Protein 7DNG (pdb70)

Nearest PDB structures (foldseek):
  7dnf-assembly1_A  TM=9.811E-01  e=4.803E-23  synthetic construct
  7dnf-assembly2_F  TM=9.762E-01  e=7.526E-22  synthetic construct
  5ma8-assembly1_A  TM=9.934E-01  e=9.754E-20  synthetic construct
  6d65-assembly1_B  TM=9.845E-01  e=3.172E-19  synthetic construct
  8qzn-assembly1_A  TM=9.685E-01  e=2.066E-17  synthetic construct

Sequence (175 aa):
HHGSDLGKKLLEAARRAGQDDEVRIILMANGADVNANNDVYGITPLHLAAYMMGHLEIVEVLLKYGVDVNASSDQFGNTPLHLAADDGHLEIVEVVLLKHGTTDVNATDTWGSTPLHLAAHRGHLLEIVEEVVLLKYGADVNAQDKFGKTAFDISSIDNNGNEDDLAEILQKLNKRIHIGPGRAFYTT

Structure (mmCIF, N/CA/C/O backbone):
data_7DNG
#
_entry.id   7DNG
#
_cell.length_a   94.530
_cell.length_b   94.530
_cell.length_c   39.370
_cell.angle_alpha   90.00
_cell.angle_beta   90.00
_cell.angle_gamma   120.00
#
_symmetry.space_group_name_H-M   'P 64'
#
loop_
_entity.id
_entity.type
_entity.pdbx_description
1 polymer 'DARPin 63_B7'
2 polymer 'linear V3-crown (MN) peptide'
3 water water
#
loop_
_atom_site.group_PDB
_atom_site.id
_atom_site.type_symbol
_atom_site.label_atom_id
_atom_site.label_alt_id
_atom_site.label_comp_id
_atom_site.label_asym_id
_atom_site.label_entity_id
_atom_site.label_seq_id
_atom_site.pdbx_PDB_ins_code
_atom_site.Cartn_x
_atom_site.Cartn_y
_atom_site.Cartn_z
_atom_site.occupancy
_atom_site.B_iso_or_equiv
_atom_site.auth_seq_id
_atom_site.auth_comp_id
_atom_site.auth_asym_id
_atom_site.auth_atom_id
_atom_site.pdbx_PDB_model_num
ATOM 1 N N . HIS A 1 9 ? 45.893 -8.307 -13.133 1.00 83.69 9 HIS A N 1
ATOM 2 C CA . HIS A 1 9 ? 45.578 -9.079 -11.935 1.00 74.47 9 HIS A CA 1
ATOM 3 C C . HIS A 1 9 ? 46.674 -10.081 -11.598 1.00 65.49 9 HIS A C 1
ATOM 4 O O . HIS A 1 9 ? 46.506 -10.933 -10.722 1.00 55.12 9 HIS A O 1
ATOM 17 N N . HIS A 1 10 ? 47.794 -9.977 -12.305 1.00 69.54 10 HIS A N 1
ATOM 18 C CA . HIS A 1 10 ? 48.980 -10.768 -12.029 1.00 68.94 10 HIS A CA 1
ATOM 19 C C . HIS A 1 10 ? 50.172 -9.824 -11.944 1.00 73.35 10 HIS A C 1
ATOM 20 O O . HIS A 1 10 ? 50.037 -8.603 -12.072 1.00 74.42 10 HIS A O 1
ATOM 34 N N . GLY A 1 11 ? 51.354 -10.397 -11.729 1.00 76.78 11 GLY A N 1
ATOM 35 C CA . GLY A 1 11 ? 52.557 -9.613 -11.572 1.00 83.15 11 GLY A CA 1
ATOM 36 C C . GLY A 1 11 ? 52.706 -8.940 -10.227 1.00 84.76 11 GLY A C 1
ATOM 37 O O . GLY A 1 11 ? 53.794 -8.433 -9.925 1.00 90.25 11 GLY A O 1
ATOM 41 N N . SER A 1 12 ? 51.655 -8.912 -9.411 1.00 79.47 12 SER A N 1
ATOM 42 C CA . SER A 1 12 ? 51.738 -8.376 -8.061 1.00 73.83 12 SER A CA 1
ATOM 43 C C . SER A 1 12 ? 52.191 -9.480 -7.118 1.00 65.77 12 SER A C 1
ATOM 44 O O . SER A 1 12 ? 51.633 -10.583 -7.127 1.00 59.58 12 SER A O 1
ATOM 52 N N . ASP A 1 13 ? 53.212 -9.184 -6.311 1.00 65.43 13 ASP A N 1
ATOM 53 C CA . ASP A 1 13 ? 53.683 -10.160 -5.335 1.00 63.96 13 ASP A CA 1
ATOM 54 C C . ASP A 1 13 ? 52.601 -10.478 -4.309 1.00 50.95 13 ASP A C 1
ATOM 55 O O . ASP A 1 13 ? 52.456 -11.632 -3.888 1.00 45.73 13 ASP A O 1
ATOM 64 N N . LEU A 1 14 ? 51.821 -9.470 -3.901 1.00 43.03 14 LEU A N 1
ATOM 65 C CA . LEU A 1 14 ? 50.771 -9.710 -2.915 1.00 35.08 14 LEU A CA 1
ATOM 66 C C . LEU A 1 14 ? 49.644 -10.557 -3.491 1.00 33.30 14 LEU A C 1
ATOM 67 O O . LEU A 1 14 ? 49.014 -11.327 -2.757 1.00 30.81 14 LEU A O 1
ATOM 83 N N . GLY A 1 15 ? 49.369 -10.422 -4.789 1.00 35.24 15 GLY A N 1
ATOM 84 C CA . GLY A 1 15 ? 48.307 -11.209 -5.395 1.00 34.39 15 GLY A CA 1
ATOM 85 C C . GLY A 1 15 ? 48.625 -12.691 -5.410 1.00 34.41 15 GLY A C 1
ATOM 86 O O . GLY A 1 15 ? 47.759 -13.524 -5.120 1.00 32.22 15 GLY A O 1
ATOM 90 N N . LYS A 1 16 ? 49.869 -13.044 -5.742 1.00 37.22 16 LYS A N 1
ATOM 91 C CA . LYS A 1 16 ? 50.273 -14.443 -5.663 1.00 37.68 16 LYS A CA 1
ATOM 92 C C . LYS A 1 16 ? 50.187 -14.956 -4.233 1.00 34.78 16 LYS A C 1
ATOM 93 O O . LYS A 1 16 ? 49.754 -16.090 -3.999 1.00 33.55 16 LYS A O 1
ATOM 112 N N . LYS A 1 17 ? 50.605 -14.141 -3.260 1.00 33.99 17 LYS A N 1
ATOM 113 C CA . LYS A 1 17 ? 50.507 -14.557 -1.864 1.00 31.80 17 LYS A CA 1
ATOM 114 C C . LYS A 1 17 ? 49.055 -14.726 -1.445 1.00 28.43 17 LYS A C 1
ATOM 115 O O . LYS A 1 17 ? 48.730 -15.618 -0.654 1.00 26.93 17 LYS A O 1
ATOM 134 N N . LEU A 1 18 ? 48.168 -13.869 -1.953 1.00 27.67 18 LEU A N 1
ATOM 135 C CA . LEU A 1 18 ? 46.756 -13.971 -1.602 1.00 26.39 18 LEU A CA 1
ATOM 136 C C . LEU A 1 18 ? 46.154 -15.257 -2.153 1.00 28.05 18 LEU A C 1
ATOM 137 O O . LEU A 1 18 ? 45.410 -15.951 -1.454 1.00 24.63 18 LEU A O 1
ATOM 153 N N . LEU A 1 19 ? 46.476 -15.592 -3.403 1.00 26.94 19 LEU A N 1
ATOM 154 C CA . LEU A 1 19 ? 46.033 -16.862 -3.968 1.00 27.07 19 LEU A CA 1
ATOM 155 C C . LEU A 1 19 ? 46.511 -18.029 -3.118 1.00 26.85 19 LEU A C 1
ATOM 156 O O . LEU A 1 19 ? 45.740 -18.950 -2.826 1.00 27.93 19 LEU A O 1
ATOM 172 N N . GLU A 1 20 ? 47.779 -18.004 -2.703 1.00 28.36 20 GLU A N 1
ATOM 173 C CA . GLU A 1 20 ? 48.317 -19.102 -1.911 1.00 30.56 20 GLU A CA 1
ATOM 174 C C . GLU A 1 20 ? 47.649 -19.173 -0.544 1.00 28.54 20 GLU A C 1
ATOM 175 O O . GLU A 1 20 ? 47.346 -20.268 -0.056 1.00 30.54 20 GLU A O 1
ATOM 187 N N . ALA A 1 21 ? 47.401 -18.016 0.080 1.00 28.69 21 ALA A N 1
ATOM 188 C CA . ALA A 1 21 ? 46.764 -17.999 1.395 1.00 28.04 21 ALA A CA 1
ATOM 189 C C . ALA A 1 21 ? 45.327 -18.503 1.318 1.00 28.79 21 ALA A C 1
ATOM 190 O O . ALA A 1 21 ? 44.870 -19.236 2.202 1.00 30.73 21 ALA A O 1
ATOM 197 N N . ALA A 1 22 ? 44.602 -18.140 0.260 1.00 26.81 22 ALA A N 1
ATOM 198 C CA . ALA A 1 22 ? 43.256 -18.672 0.079 1.00 25.35 22 ALA A CA 1
ATOM 199 C C . ALA A 1 22 ? 43.295 -20.178 -0.137 1.00 27.74 22 ALA A C 1
ATOM 200 O O . ALA A 1 22 ? 42.516 -20.923 0.466 1.00 31.06 22 ALA A O 1
ATOM 207 N N . ARG A 1 23 ? 44.207 -20.644 -0.997 1.00 26.54 23 ARG A N 1
ATOM 208 C CA A ARG A 1 23 ? 44.313 -22.072 -1.275 0.49 28.61 23 ARG A CA 1
ATOM 209 C CA B ARG A 1 23 ? 44.314 -22.074 -1.272 0.51 28.59 23 ARG A CA 1
ATOM 210 C C . ARG A 1 23 ? 44.627 -22.859 -0.006 1.00 30.27 23 ARG A C 1
ATOM 211 O O . ARG A 1 23 ? 44.176 -23.999 0.154 1.00 35.27 23 ARG A O 1
ATOM 251 N N . ALA A 1 24 ? 45.409 -22.275 0.899 1.00 24.98 24 ALA A N 1
ATOM 252 C CA . ALA A 1 24 ? 45.815 -22.933 2.133 1.00 27.17 24 ALA A CA 1
ATOM 253 C C . ALA A 1 24 ? 44.879 -22.650 3.301 1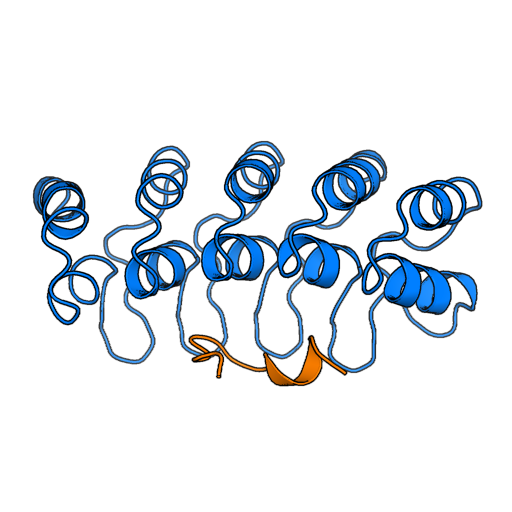.00 26.16 24 ALA A C 1
ATOM 254 O O . ALA A 1 24 ? 45.145 -23.115 4.411 1.00 28.41 24 ALA A O 1
ATOM 261 N N . GLY A 1 25 ? 43.802 -21.894 3.087 1.00 28.02 25 GLY A N 1
ATOM 262 C CA . GLY A 1 25 ? 42.874 -21.599 4.169 1.00 25.76 25 GLY A CA 1
ATOM 263 C C . GLY A 1 25 ? 43.478 -20.822 5.322 1.00 26.06 25 GLY A C 1
ATOM 264 O O . GLY A 1 25 ? 43.090 -21.031 6.476 1.00 29.65 25 GLY A O 1
ATOM 268 N N . GLN A 1 26 ? 44.414 -19.918 5.040 1.00 25.63 26 GLN A N 1
ATOM 269 C CA . GLN A 1 26 ? 45.077 -19.137 6.083 1.00 26.22 26 GLN A CA 1
ATOM 270 C C . GLN A 1 26 ? 44.328 -17.821 6.263 1.00 27.28 26 GLN A C 1
ATOM 271 O O . GLN A 1 26 ? 44.615 -16.819 5.606 1.00 27.34 26 GLN A O 1
ATOM 285 N N . ASP A 1 27 ? 43.375 -17.828 7.202 1.00 28.30 27 ASP A N 1
ATOM 286 C CA . ASP A 1 27 ? 42.463 -16.700 7.385 1.00 29.87 27 ASP A CA 1
ATOM 287 C C . ASP A 1 27 ? 43.214 -15.414 7.708 1.00 27.33 27 ASP A C 1
ATOM 288 O O . ASP A 1 27 ? 42.965 -14.369 7.096 1.00 29.29 27 ASP A O 1
ATOM 297 N N . ASP A 1 28 ? 44.098 -15.454 8.706 1.00 26.10 28 ASP A N 1
ATOM 298 C CA . ASP A 1 28 ? 44.774 -14.235 9.143 1.00 27.12 28 ASP A CA 1
ATOM 299 C C . ASP A 1 28 ? 45.589 -13.634 8.011 1.00 26.91 28 ASP A C 1
ATOM 300 O O . ASP A 1 28 ? 45.644 -12.406 7.855 1.00 28.42 28 ASP A O 1
ATOM 309 N N . GLU A 1 29 ? 46.246 -14.484 7.223 1.00 25.86 29 GLU A N 1
ATOM 310 C CA . GLU A 1 29 ? 47.089 -13.990 6.140 1.00 26.67 29 GLU A CA 1
ATOM 311 C C . GLU A 1 29 ? 46.251 -13.316 5.063 1.00 24.59 29 GLU A C 1
ATOM 312 O O . GLU A 1 29 ? 46.629 -12.259 4.545 1.00 26.75 29 GLU A O 1
ATOM 324 N N . VAL A 1 30 ? 45.111 -13.910 4.705 1.00 25.14 30 VAL A N 1
ATOM 325 C CA . VAL A 1 30 ? 44.209 -13.250 3.766 1.00 24.41 30 VAL A CA 1
ATOM 326 C C . VAL A 1 30 ? 43.826 -11.874 4.293 1.00 24.27 30 VAL A C 1
ATOM 327 O O . VAL A 1 30 ? 43.897 -10.871 3.573 1.00 24.99 30 VAL A O 1
ATOM 340 N N . ARG A 1 31 ? 43.420 -11.807 5.561 1.00 27.26 31 ARG A N 1
ATOM 341 C CA . ARG A 1 31 ? 42.996 -10.540 6.145 1.00 28.97 31 ARG A CA 1
ATOM 342 C C . ARG A 1 31 ? 44.095 -9.492 6.048 1.00 27.85 31 ARG A C 1
ATOM 343 O O . ARG A 1 31 ? 43.845 -8.344 5.665 1.00 28.94 31 ARG A O 1
ATOM 364 N N . ILE A 1 32 ? 45.319 -9.858 6.420 1.00 25.77 32 ILE A N 1
ATOM 365 C CA A ILE A 1 32 ? 46.399 -8.876 6.464 0.51 27.74 32 ILE A CA 1
ATOM 366 C CA B ILE A 1 32 ? 46.393 -8.873 6.463 0.49 27.75 32 ILE A CA 1
ATOM 367 C C . ILE A 1 32 ? 46.808 -8.468 5.055 1.00 27.05 32 ILE A C 1
ATOM 368 O O . ILE A 1 32 ? 47.123 -7.298 4.800 1.00 27.76 32 ILE A O 1
ATOM 398 N N . LEU A 1 33 ? 46.799 -9.416 4.117 1.00 24.90 33 LEU A N 1
ATOM 399 C CA . LEU A 1 33 ? 47.104 -9.079 2.730 1.00 24.39 33 LEU A CA 1
ATOM 400 C C . LEU A 1 33 ? 46.103 -8.067 2.187 1.00 25.62 33 LEU A C 1
ATOM 401 O O . LEU A 1 33 ? 46.485 -7.081 1.545 1.00 28.14 33 LEU A O 1
ATOM 417 N N . MET A 1 34 ? 44.811 -8.282 2.453 1.00 26.31 34 MET A N 1
ATOM 418 C CA . MET A 1 34 ? 43.792 -7.350 1.980 1.00 26.10 34 MET A CA 1
ATOM 419 C C . MET A 1 34 ? 43.900 -6.009 2.693 1.00 29.47 34 MET A C 1
ATOM 420 O O . MET A 1 34 ? 43.704 -4.953 2.076 1.00 30.15 34 MET A O 1
ATOM 434 N N . ALA A 1 35 ? 44.213 -6.027 3.990 1.00 26.91 35 ALA A N 1
ATOM 435 C CA . ALA A 1 35 ? 44.367 -4.780 4.725 1.00 29.56 35 ALA A CA 1
ATOM 436 C C . ALA A 1 35 ? 45.528 -3.952 4.200 1.00 29.48 35 ALA A C 1
ATOM 437 O O . ALA A 1 35 ? 45.560 -2.736 4.427 1.00 33.56 35 ALA A O 1
ATOM 444 N N . ASN A 1 36 ? 46.473 -4.579 3.495 1.00 29.28 36 ASN A N 1
ATOM 445 C CA . ASN A 1 36 ? 47.658 -3.902 2.988 1.00 32.06 36 ASN A CA 1
ATOM 446 C C . ASN A 1 36 ? 47.662 -3.767 1.469 1.00 33.27 36 ASN A C 1
ATOM 447 O O . ASN A 1 36 ? 48.730 -3.614 0.869 1.00 37.23 36 ASN A O 1
ATOM 458 N N . GLY A 1 37 ? 46.494 -3.824 0.838 1.00 31.07 37 GLY A N 1
ATOM 459 C CA . GLY A 1 37 ? 46.348 -3.417 -0.544 1.00 30.46 37 GLY A CA 1
ATOM 460 C C . GLY A 1 37 ? 46.405 -4.515 -1.583 1.00 29.92 37 GLY A C 1
ATOM 461 O O . GLY A 1 37 ? 46.472 -4.204 -2.777 1.00 31.15 37 GLY A O 1
ATOM 465 N N . ALA A 1 38 ? 46.377 -5.780 -1.183 1.00 29.14 38 ALA A N 1
ATOM 466 C CA . ALA A 1 38 ? 46.388 -6.851 -2.170 1.00 27.40 38 ALA A CA 1
ATOM 467 C C . ALA A 1 38 ? 45.157 -6.753 -3.065 1.00 27.76 38 ALA A C 1
ATOM 468 O O . ALA A 1 38 ? 44.094 -6.285 -2.649 1.00 30.14 38 ALA A O 1
ATOM 475 N N . ASP A 1 39 ? 45.311 -7.200 -4.312 1.00 27.94 39 ASP A N 1
ATOM 476 C CA . ASP A 1 39 ? 44.247 -7.121 -5.311 1.00 30.25 39 ASP A CA 1
ATOM 477 C C . ASP A 1 39 ? 43.220 -8.213 -5.033 1.00 27.90 39 ASP A C 1
ATOM 478 O O . ASP A 1 39 ? 43.516 -9.401 -5.181 1.00 27.04 39 ASP A O 1
ATOM 487 N N . VAL A 1 40 ? 41.999 -7.812 -4.665 1.00 29.88 40 VAL A N 1
ATOM 488 C CA . VAL A 1 40 ? 40.967 -8.780 -4.296 1.00 28.70 40 VAL A CA 1
ATOM 489 C C . VAL A 1 40 ? 40.609 -9.696 -5.457 1.00 27.10 40 VAL A C 1
ATOM 490 O O . VAL A 1 40 ? 40.114 -10.807 -5.236 1.00 27.73 40 VAL A O 1
ATOM 503 N N . ASN A 1 41 ? 40.843 -9.250 -6.693 1.00 25.97 41 ASN A N 1
ATOM 504 C CA . ASN A 1 41 ? 40.540 -10.022 -7.893 1.00 27.13 41 ASN A CA 1
ATOM 505 C C . ASN A 1 41 ? 41.795 -10.598 -8.545 1.00 27.27 41 ASN A C 1
ATOM 506 O O . ASN A 1 41 ? 41.787 -10.901 -9.742 1.00 30.54 41 ASN A O 1
ATOM 517 N N . ALA A 1 42 ? 42.880 -10.743 -7.787 1.00 25.96 42 ALA A N 1
ATOM 518 C CA . ALA A 1 42 ? 44.063 -11.426 -8.294 1.00 23.53 42 ALA A CA 1
ATOM 519 C C . ALA A 1 42 ? 43.669 -12.769 -8.898 1.00 24.21 42 ALA A C 1
ATOM 520 O O . ALA A 1 42 ? 42.740 -13.428 -8.429 1.00 24.49 42 ALA A O 1
ATOM 527 N N . ASN A 1 43 ? 44.373 -13.185 -9.951 1.00 25.86 43 ASN A N 1
ATOM 528 C CA A ASN A 1 43 ? 44.132 -14.501 -10.527 0.44 24.93 43 ASN A CA 1
ATOM 529 C CA B ASN A 1 43 ? 44.128 -14.491 -10.549 0.56 24.93 43 ASN A CA 1
ATOM 530 C C . ASN A 1 43 ? 45.435 -15.088 -11.051 1.00 25.05 43 ASN A C 1
ATOM 531 O O . ASN A 1 43 ? 46.417 -14.378 -11.289 1.00 27.60 43 ASN A O 1
ATOM 552 N N . ASP A 1 44 ? 45.433 -16.416 -11.197 1.00 23.12 44 ASP A N 1
ATOM 553 C CA . ASP A 1 44 ? 46.560 -17.143 -11.757 1.00 24.89 44 ASP A CA 1
ATOM 554 C C . ASP A 1 44 ? 46.354 -17.293 -13.261 1.00 22.62 44 ASP A C 1
ATOM 555 O O . ASP A 1 44 ? 45.406 -16.756 -13.834 1.00 24.20 44 ASP A O 1
ATOM 564 N N . VAL A 1 45 ? 47.257 -18.027 -13.920 1.00 23.11 45 VAL A N 1
ATOM 565 C CA . VAL A 1 45 ? 47.226 -18.086 -15.375 1.00 23.74 45 VAL A CA 1
ATOM 566 C C . VAL A 1 45 ? 45.978 -18.788 -15.898 1.00 21.31 45 VAL A C 1
ATOM 567 O O . VAL A 1 45 ? 45.650 -18.646 -17.084 1.00 24.11 45 VAL A O 1
ATOM 580 N N . TYR A 1 46 ? 45.278 -19.546 -15.051 1.00 21.25 46 TYR A N 1
ATOM 581 C CA . TYR A 1 46 ? 44.025 -20.194 -15.416 1.00 21.90 46 TYR A CA 1
ATOM 582 C C . TYR A 1 46 ? 42.810 -19.309 -15.168 1.00 20.72 46 TYR A C 1
ATOM 583 O O . TYR A 1 46 ? 41.687 -19.734 -15.455 1.00 22.76 46 TYR A O 1
ATOM 601 N N . GLY A 1 47 ? 42.997 -18.107 -14.632 1.00 21.27 47 GLY A N 1
ATOM 602 C CA . GLY A 1 47 ? 41.869 -17.275 -14.267 1.00 20.95 47 GLY A CA 1
ATOM 603 C C . GLY A 1 47 ? 41.278 -17.580 -12.915 1.00 20.84 47 GLY A C 1
ATOM 604 O O . GLY A 1 47 ? 40.218 -17.039 -12.582 1.00 23.26 47 GLY A O 1
ATOM 608 N N . ILE A 1 48 ? 41.925 -18.431 -12.130 1.00 19.91 48 ILE A N 1
ATOM 609 C CA . ILE A 1 48 ? 41.413 -18.829 -10.825 1.00 19.00 48 ILE A CA 1
ATOM 610 C C . ILE A 1 48 ? 41.773 -17.740 -9.827 1.00 18.86 48 ILE A C 1
ATOM 611 O O . ILE A 1 48 ? 42.917 -17.273 -9.790 1.00 23.43 48 ILE A O 1
ATOM 627 N N . THR A 1 49 ? 40.798 -17.312 -9.041 1.00 20.63 49 THR A N 1
ATOM 628 C CA . THR A 1 49 ? 40.973 -16.241 -8.073 1.00 21.01 49 THR A CA 1
ATOM 629 C C . THR A 1 49 ? 40.943 -16.787 -6.650 1.00 18.97 49 THR A C 1
ATOM 630 O O . THR A 1 49 ? 40.537 -17.927 -6.409 1.00 20.95 49 THR A O 1
ATOM 641 N N . PRO A 1 50 ? 41.346 -15.980 -5.672 1.00 21.03 50 PRO A N 1
ATOM 642 C CA . PRO A 1 50 ? 41.197 -16.402 -4.268 1.00 21.72 50 PRO A CA 1
ATOM 643 C C . PRO A 1 50 ? 39.775 -16.800 -3.900 1.00 20.20 50 PRO A C 1
ATOM 644 O O . PRO A 1 50 ? 39.581 -17.748 -3.126 1.00 20.88 50 PRO A O 1
ATOM 655 N N . LEU A 1 51 ? 38.773 -16.088 -4.422 1.00 22.45 51 LEU A N 1
ATOM 656 C CA . LEU A 1 51 ? 37.385 -16.436 -4.130 1.00 20.65 51 LEU A CA 1
ATOM 657 C C . LEU A 1 51 ? 37.017 -17.803 -4.698 1.00 20.66 51 LEU A C 1
ATOM 658 O O . LEU A 1 51 ? 36.327 -18.587 -4.034 1.00 21.90 51 LEU A O 1
ATOM 674 N N . HIS A 1 52 ? 37.456 -18.106 -5.925 1.00 20.04 52 HIS A N 1
ATOM 675 C CA . HIS A 1 52 ? 37.239 -19.442 -6.486 1.00 19.28 52 HIS A CA 1
ATOM 676 C C . HIS A 1 52 ? 37.785 -20.514 -5.556 1.00 19.75 52 HIS A C 1
ATOM 677 O O . HIS A 1 52 ? 37.107 -21.499 -5.248 1.00 22.26 52 HIS A O 1
ATOM 691 N N . LEU A 1 53 ? 39.043 -20.355 -5.133 1.00 19.39 53 LEU A N 1
ATOM 692 C CA . LEU A 1 53 ? 39.682 -21.350 -4.285 1.00 19.88 53 LEU A CA 1
ATOM 693 C C . LEU A 1 53 ? 38.959 -21.478 -2.953 1.00 20.33 53 LEU A C 1
ATOM 694 O O . LEU A 1 53 ? 38.673 -22.590 -2.496 1.00 24.79 53 LEU A O 1
ATOM 710 N N . ALA A 1 54 ? 38.679 -20.348 -2.299 1.00 20.91 54 ALA A N 1
ATOM 711 C CA . ALA A 1 54 ? 38.016 -20.393 -1.001 1.00 21.06 54 ALA A CA 1
ATOM 712 C C .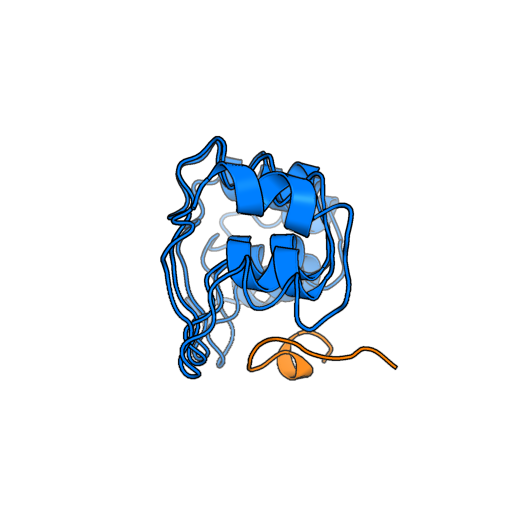 ALA A 1 54 ? 36.627 -21.003 -1.116 1.00 21.15 54 ALA A C 1
ATOM 713 O O . ALA A 1 54 ? 36.184 -21.731 -0.221 1.00 24.24 54 ALA A O 1
ATOM 720 N N . ALA A 1 55 ? 35.926 -20.722 -2.216 1.00 21.77 55 ALA A N 1
ATOM 721 C CA . ALA A 1 55 ? 34.583 -21.263 -2.404 1.00 23.76 55 ALA A CA 1
ATOM 722 C C . ALA A 1 55 ? 34.613 -22.768 -2.639 1.00 22.52 55 ALA A C 1
ATOM 723 O O . ALA A 1 55 ? 33.778 -23.505 -2.098 1.00 23.83 55 ALA A O 1
ATOM 730 N N . TYR A 1 56 ? 35.560 -23.248 -3.449 1.00 23.11 56 TYR A N 1
ATOM 731 C CA . TYR A 1 56 ? 35.678 -24.685 -3.684 1.00 22.53 56 TYR A CA 1
ATOM 732 C C . TYR A 1 56 ? 36.088 -25.424 -2.418 1.00 24.04 56 TYR A C 1
ATOM 733 O O . TYR A 1 56 ? 35.562 -26.503 -2.119 1.00 23.97 56 TYR A O 1
ATOM 751 N N . MET A 1 57 ? 37.034 -24.866 -1.668 1.00 22.45 57 MET A N 1
ATOM 752 C CA A MET A 1 57 ? 37.593 -25.559 -0.515 0.76 23.53 57 MET A CA 1
ATOM 753 C CA B MET A 1 57 ? 37.602 -25.546 -0.511 0.24 23.74 57 MET A CA 1
ATOM 754 C C . MET A 1 57 ? 36.769 -25.380 0.752 1.00 24.44 57 MET A C 1
ATOM 755 O O . MET A 1 57 ? 37.000 -26.108 1.722 1.00 27.23 57 MET A O 1
ATOM 781 N N . GLY A 1 58 ? 35.818 -24.455 0.766 1.00 22.78 58 GLY A N 1
ATOM 782 C CA . GLY A 1 58 ? 34.956 -24.290 1.917 1.00 24.38 58 GLY A CA 1
ATOM 783 C C . GLY A 1 58 ? 35.467 -23.350 2.981 1.00 25.14 58 GLY A C 1
ATOM 784 O O . GLY A 1 58 ? 35.105 -23.507 4.152 1.00 27.06 58 GLY A O 1
ATOM 788 N N . HIS A 1 59 ? 36.284 -22.362 2.612 1.00 24.81 59 HIS A N 1
ATOM 789 C CA . HIS A 1 59 ? 36.844 -21.411 3.571 1.00 26.69 59 HIS A CA 1
ATOM 790 C C . HIS A 1 59 ? 35.886 -20.232 3.690 1.00 25.11 59 HIS A C 1
ATOM 791 O O . HIS A 1 59 ? 36.044 -19.201 3.034 1.00 27.40 59 HIS A O 1
ATOM 805 N N . LEU A 1 60 ? 34.887 -20.388 4.561 1.00 28.22 60 LEU A N 1
ATOM 806 C CA . LEU A 1 60 ? 33.806 -19.411 4.659 1.00 27.14 60 LEU A CA 1
ATOM 807 C C . LEU A 1 60 ? 34.323 -18.051 5.116 1.00 29.29 60 LEU A C 1
ATOM 808 O O . LEU A 1 60 ? 33.973 -17.013 4.542 1.00 29.11 60 LEU A O 1
ATOM 824 N N . GLU A 1 61 ? 35.142 -18.032 6.168 1.00 29.82 61 GLU A N 1
ATOM 825 C CA . GLU A 1 61 ? 35.644 -16.759 6.675 1.00 30.54 61 GLU A CA 1
ATOM 826 C C . GLU A 1 61 ? 36.424 -16.014 5.599 1.00 27.33 61 GLU A C 1
ATOM 827 O O . GLU A 1 61 ? 36.315 -14.789 5.474 1.00 29.24 61 GLU A O 1
ATOM 839 N N . ILE A 1 62 ? 37.212 -16.737 4.802 1.00 26.15 62 ILE A N 1
ATOM 840 C CA . ILE A 1 62 ? 37.954 -16.095 3.723 1.00 23.64 62 ILE A CA 1
ATOM 841 C C . ILE A 1 62 ? 37.001 -15.536 2.674 1.00 24.78 62 ILE A C 1
ATOM 842 O O . ILE A 1 62 ? 37.185 -14.415 2.184 1.00 26.44 62 ILE A O 1
ATOM 858 N N . VAL A 1 63 ? 35.969 -16.304 2.310 1.00 25.72 63 VAL A N 1
ATOM 859 C CA . VAL A 1 63 ? 34.943 -15.793 1.401 1.00 23.49 63 VAL A CA 1
ATOM 860 C C . VAL A 1 63 ? 34.390 -14.473 1.925 1.00 25.69 63 VAL A C 1
ATOM 861 O O . VAL A 1 63 ? 34.264 -13.489 1.185 1.00 26.29 63 VAL A O 1
ATOM 874 N N . GLU A 1 64 ? 34.042 -14.435 3.213 1.00 25.29 64 GLU A N 1
ATOM 875 C CA . GLU A 1 64 ? 33.436 -13.235 3.778 1.00 28.57 64 GLU A CA 1
ATOM 876 C C . GLU A 1 64 ? 34.401 -12.057 3.732 1.00 29.36 64 GLU A C 1
ATOM 877 O O . GLU A 1 64 ? 33.988 -10.919 3.483 1.00 31.32 64 GLU A O 1
ATOM 889 N N . VAL A 1 65 ? 35.690 -12.307 3.967 1.00 28.81 65 VAL A N 1
ATOM 890 C CA . VAL A 1 65 ? 36.678 -11.232 3.891 1.00 29.73 65 VAL A CA 1
ATOM 891 C C . VAL A 1 65 ? 36.756 -10.684 2.470 1.00 27.21 65 VAL A C 1
ATOM 892 O O . VAL A 1 65 ? 36.774 -9.468 2.254 1.00 28.84 65 VAL A O 1
ATOM 905 N N . LEU A 1 66 ? 36.817 -11.574 1.477 1.00 27.81 66 LEU A N 1
ATOM 906 C CA . LEU A 1 66 ? 36.892 -11.105 0.098 1.00 25.82 66 LEU A CA 1
ATOM 907 C C . LEU A 1 66 ? 35.648 -10.309 -0.280 1.00 29.01 66 LEU A C 1
ATOM 908 O O . LEU A 1 66 ? 35.743 -9.284 -0.965 1.00 29.79 66 LEU A O 1
ATOM 924 N N . LEU A 1 67 ? 34.473 -10.754 0.171 1.00 29.45 67 LEU A N 1
ATOM 925 C CA . LEU A 1 67 ? 33.250 -10.007 -0.100 1.00 32.32 67 LEU A CA 1
ATOM 926 C C . LEU A 1 67 ? 33.316 -8.616 0.516 1.00 33.93 67 LEU A C 1
ATOM 927 O O . LEU A 1 67 ? 32.901 -7.630 -0.104 1.00 36.34 67 LEU A O 1
ATOM 943 N N . LYS A 1 68 ? 33.833 -8.520 1.742 1.00 33.79 68 LYS A N 1
ATO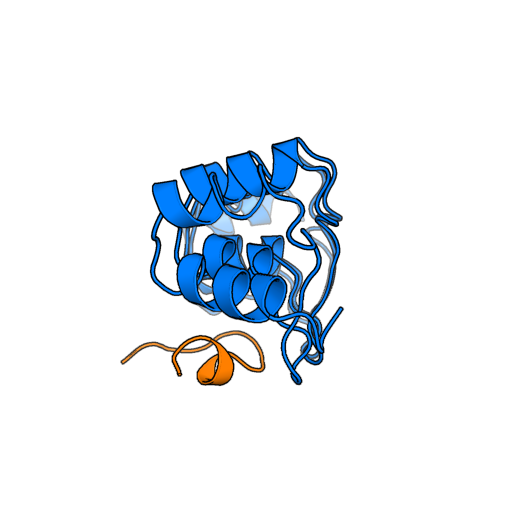M 944 C CA . LYS A 1 68 ? 33.946 -7.230 2.410 1.00 36.02 68 LYS A CA 1
ATOM 945 C C . LYS A 1 68 ? 34.808 -6.265 1.613 1.00 34.31 68 LYS A C 1
ATOM 946 O O . LYS A 1 68 ? 34.592 -5.049 1.669 1.00 36.36 68 LYS A O 1
ATOM 965 N N . TYR A 1 69 ? 35.781 -6.782 0.865 1.00 31.18 69 TYR A N 1
ATOM 966 C CA . TYR A 1 69 ? 36.656 -5.960 0.044 1.00 33.88 69 TYR A CA 1
ATOM 967 C C . TYR A 1 69 ? 36.162 -5.812 -1.394 1.00 36.14 69 TYR A C 1
ATOM 968 O O . TYR A 1 69 ? 36.929 -5.373 -2.258 1.00 37.34 69 TYR A O 1
ATO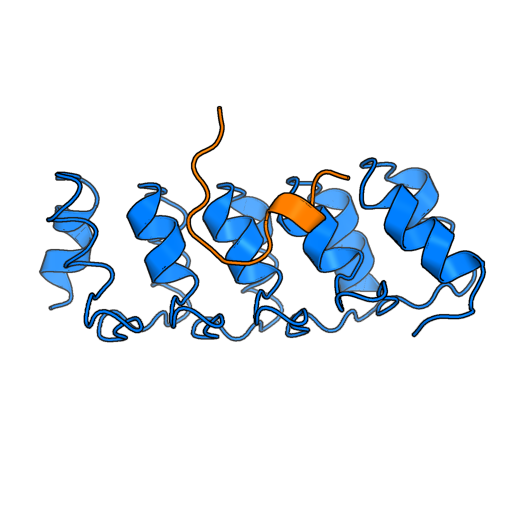M 986 N N . GLY A 1 70 ? 34.902 -6.145 -1.663 1.00 37.58 70 GLY A N 1
ATOM 987 C CA . GLY A 1 70 ? 34.308 -5.854 -2.954 1.00 37.49 70 GLY A CA 1
ATOM 988 C C . GLY A 1 70 ? 34.735 -6.769 -4.076 1.00 36.04 70 GLY A C 1
ATOM 989 O O . GLY A 1 70 ? 34.750 -6.349 -5.237 1.00 36.91 70 GLY A O 1
ATOM 993 N N . VAL A 1 71 ? 35.070 -8.021 -3.765 1.00 33.38 71 VAL A N 1
ATOM 994 C CA . VAL A 1 71 ? 35.498 -8.958 -4.792 1.00 30.71 71 VAL A CA 1
ATOM 995 C C . VAL A 1 71 ? 34.425 -9.079 -5.870 1.00 31.45 71 VAL A C 1
ATOM 996 O O . VAL A 1 71 ? 33.231 -8.866 -5.621 1.00 32.48 71 VAL A O 1
ATOM 1009 N N . ASP A 1 72 ? 34.854 -9.431 -7.083 1.00 30.78 72 ASP A N 1
ATOM 1010 C CA . ASP A 1 72 ? 33.926 -9.721 -8.174 1.00 30.83 72 ASP A CA 1
ATOM 1011 C C . ASP A 1 72 ? 33.387 -11.126 -7.954 1.00 29.76 72 ASP A C 1
ATOM 1012 O O . ASP A 1 72 ? 34.062 -12.117 -8.241 1.00 28.64 72 ASP A O 1
ATOM 1021 N N . VAL A 1 73 ? 32.158 -11.221 -7.444 1.00 29.99 73 VAL A N 1
ATOM 1022 C CA . VAL A 1 73 ? 31.574 -12.524 -7.154 1.00 28.74 73 VAL A CA 1
ATOM 1023 C C . VAL A 1 73 ? 31.212 -13.298 -8.412 1.00 28.90 73 VAL A C 1
ATOM 1024 O O . VAL A 1 73 ? 30.947 -14.503 -8.330 1.00 28.70 73 VAL A O 1
ATOM 1037 N N . ASN A 1 74 ? 31.208 -12.644 -9.574 1.00 28.35 74 ASN A N 1
ATOM 1038 C CA . ASN A 1 74 ? 30.833 -13.276 -10.829 1.00 29.48 74 ASN A CA 1
ATOM 1039 C C . ASN A 1 74 ? 32.033 -13.655 -11.687 1.00 30.97 74 ASN A C 1
ATOM 1040 O O . ASN A 1 74 ? 31.848 -14.097 -12.824 1.00 33.06 74 ASN A O 1
ATOM 1051 N N . ALA A 1 75 ? 33.249 -13.507 -11.168 1.00 31.77 75 ALA A N 1
ATOM 1052 C CA . ALA A 1 75 ? 34.437 -13.843 -11.939 1.00 33.32 75 ALA A CA 1
ATOM 1053 C C . ALA A 1 75 ? 34.401 -15.309 -12.345 1.00 27.19 75 ALA A C 1
ATOM 1054 O O . ALA A 1 75 ? 34.012 -16.175 -11.561 1.00 25.70 75 ALA A O 1
ATOM 1061 N N . SER A 1 76 ? 34.798 -15.582 -13.587 1.00 27.34 76 SER A N 1
ATOM 1062 C CA A SER A 1 76 ? 34.880 -16.942 -14.093 0.61 27.76 76 SER A CA 1
ATOM 1063 C CA B SER A 1 76 ? 34.873 -16.934 -14.121 0.39 27.91 76 SER A CA 1
ATOM 1064 C C . SER A 1 76 ? 36.314 -17.244 -14.493 1.00 24.39 76 SER A C 1
ATOM 1065 O O . SER A 1 76 ? 37.019 -16.378 -15.019 1.00 27.06 76 SER A O 1
ATOM 1080 N N . ASP A 1 77 ? 36.748 -18.475 -14.227 1.00 21.45 77 ASP A N 1
ATOM 1081 C CA . ASP A 1 77 ? 38.064 -18.906 -14.670 1.00 22.44 77 ASP A CA 1
ATOM 1082 C C . ASP A 1 77 ? 37.981 -19.292 -16.146 1.00 21.57 77 ASP A C 1
ATOM 1083 O O . ASP A 1 77 ? 36.941 -19.143 -16.793 1.00 24.08 77 ASP A O 1
ATOM 1092 N N . GLN A 1 78 ? 39.084 -19.782 -16.712 1.00 22.29 78 GLN A N 1
ATOM 1093 C CA . GLN A 1 78 ? 39.060 -20.071 -18.140 1.00 23.09 78 GLN A CA 1
ATOM 1094 C C . GLN A 1 78 ? 38.122 -21.217 -18.491 1.00 21.37 78 GLN A C 1
ATOM 1095 O O . GLN A 1 78 ? 37.818 -21.407 -19.675 1.00 23.53 78 GLN A O 1
ATOM 1109 N N . PHE A 1 79 ? 37.651 -21.961 -17.496 1.00 21.56 79 PHE A N 1
ATOM 1110 C CA . PHE A 1 79 ? 36.731 -23.069 -17.687 1.00 20.96 79 PHE A CA 1
ATOM 1111 C C . PHE A 1 79 ? 35.281 -22.660 -17.472 1.00 22.06 79 PHE A C 1
ATOM 1112 O O . PHE A 1 79 ? 34.384 -23.505 -17.563 1.00 24.16 79 PHE A O 1
ATOM 1129 N N . GLY A 1 80 ? 35.033 -21.384 -17.201 1.00 22.94 80 GLY A N 1
ATOM 1130 C CA . GLY A 1 80 ? 33.694 -20.912 -16.936 1.00 22.81 80 GLY A CA 1
ATOM 1131 C C . GLY A 1 80 ? 33.207 -21.160 -15.530 1.00 20.72 80 GLY A C 1
ATOM 1132 O O . GLY A 1 80 ? 32.034 -20.898 -15.245 1.00 23.78 80 GLY A O 1
ATOM 1136 N N . ASN A 1 81 ? 34.065 -21.651 -14.638 1.00 20.89 81 ASN A N 1
ATOM 1137 C CA . ASN A 1 81 ? 33.655 -21.867 -13.256 1.00 19.79 81 ASN A CA 1
ATOM 1138 C C . ASN A 1 81 ? 33.527 -20.529 -12.548 1.00 22.25 81 ASN A C 1
ATOM 1139 O O . ASN A 1 81 ? 34.431 -19.688 -12.622 1.00 22.49 81 ASN A O 1
ATOM 1150 N N . THR A 1 82 ? 32.426 -20.345 -11.839 1.00 21.47 82 THR A N 1
ATOM 1151 C CA . THR A 1 82 ? 32.285 -19.233 -10.920 1.00 22.12 82 THR A CA 1
ATOM 1152 C C . THR A 1 82 ? 32.379 -19.749 -9.494 1.00 20.58 82 THR A C 1
ATOM 1153 O O . THR A 1 82 ? 32.266 -20.954 -9.247 1.00 20.95 82 THR A O 1
ATOM 1164 N N . PRO A 1 83 ? 32.604 -18.864 -8.523 1.00 21.75 83 PRO A N 1
ATOM 1165 C CA . PRO A 1 83 ? 32.655 -19.330 -7.131 1.00 21.56 83 PRO A CA 1
ATOM 1166 C C . PRO A 1 83 ? 31.388 -20.050 -6.709 1.00 22.22 83 PRO A C 1
ATOM 1167 O O . PRO A 1 83 ? 31.452 -21.013 -5.935 1.00 23.87 83 PRO A O 1
ATOM 1178 N N . LEU A 1 84 ? 30.232 -19.624 -7.221 1.00 24.47 84 LEU A N 1
ATOM 1179 C CA . LEU A 1 84 ? 28.984 -20.293 -6.863 1.00 23.89 84 LEU A CA 1
ATOM 1180 C C . LEU A 1 84 ? 28.947 -21.727 -7.389 1.00 23.75 84 LEU A C 1
ATOM 1181 O O . LEU A 1 84 ? 28.442 -22.624 -6.703 1.00 24.03 84 LEU A O 1
ATOM 1197 N N . HIS A 1 85 ? 29.456 -21.965 -8.606 1.00 21.34 85 HIS A N 1
ATOM 1198 C CA . HIS A 1 85 ? 29.571 -23.339 -9.101 1.00 21.32 85 HIS A CA 1
ATOM 1199 C C . HIS A 1 85 ? 30.354 -24.195 -8.119 1.00 21.05 85 HIS A C 1
ATOM 1200 O O . HIS A 1 85 ? 29.951 -25.318 -7.779 1.00 22.93 85 HIS A O 1
ATOM 1214 N N . LEU A 1 86 ? 31.500 -23.684 -7.677 1.00 19.74 86 LEU A N 1
ATOM 1215 C CA . LEU A 1 86 ? 32.445 -24.487 -6.919 1.00 19.39 86 LEU A CA 1
ATOM 1216 C C . LEU A 1 86 ? 31.923 -24.774 -5.522 1.00 20.78 86 LEU A C 1
ATOM 1217 O O . LEU A 1 86 ? 32.104 -25.881 -5.006 1.00 22.97 86 LEU A O 1
ATOM 1233 N N . ALA A 1 87 ? 31.269 -23.790 -4.901 1.00 21.80 87 ALA A N 1
ATOM 1234 C CA . ALA A 1 87 ? 30.666 -24.004 -3.588 1.00 21.29 87 ALA A CA 1
ATOM 1235 C C . ALA A 1 87 ? 29.489 -24.964 -3.677 1.00 23.04 87 ALA A C 1
ATOM 1236 O O . ALA A 1 87 ? 29.280 -25.784 -2.775 1.00 24.95 87 ALA A O 1
ATOM 1243 N N . ALA A 1 88 ? 28.698 -24.869 -4.748 1.00 24.86 88 ALA A N 1
ATOM 1244 C CA . ALA A 1 88 ? 27.593 -25.807 -4.927 1.00 25.19 88 ALA A CA 1
ATOM 1245 C C . ALA A 1 88 ? 28.117 -27.211 -5.176 1.00 26.00 88 ALA A C 1
ATOM 1246 O O . ALA A 1 88 ? 27.531 -28.196 -4.708 1.00 27.74 88 ALA A O 1
ATOM 1253 N N . ASP A 1 89 ? 29.219 -27.310 -5.920 1.00 22.37 89 ASP A N 1
ATOM 1254 C CA . ASP A 1 89 ? 29.849 -28.587 -6.226 1.00 24.32 89 ASP A CA 1
ATOM 1255 C C . ASP A 1 89 ? 30.317 -29.284 -4.953 1.00 23.82 89 ASP A C 1
ATOM 1256 O O . ASP A 1 89 ? 29.924 -30.422 -4.668 1.00 23.71 89 ASP A O 1
ATOM 1265 N N . ASP A 1 90 ? 31.145 -28.612 -4.157 1.00 22.88 90 ASP A N 1
ATOM 1266 C CA . ASP A 1 90 ? 31.742 -29.255 -2.997 1.00 24.30 90 ASP A CA 1
ATOM 1267 C C . ASP A 1 90 ? 30.872 -29.176 -1.743 1.00 26.88 90 ASP A C 1
ATOM 1268 O O . ASP A 1 90 ? 31.310 -29.622 -0.678 1.00 30.18 90 ASP A O 1
ATOM 1277 N N . GLY A 1 91 ? 29.664 -28.622 -1.836 1.00 26.02 91 GLY A N 1
ATOM 1278 C CA . GLY A 1 91 ? 28.686 -28.757 -0.773 1.00 27.05 91 GLY A CA 1
ATOM 1279 C C . GLY A 1 91 ? 28.805 -27.779 0.373 1.00 26.90 91 GLY A C 1
ATOM 1280 O O . GLY A 1 91 ? 28.486 -28.136 1.515 1.00 29.71 91 GLY A O 1
ATOM 1284 N N . HIS A 1 92 ? 29.227 -26.549 0.109 1.00 25.24 92 HIS A N 1
ATOM 1285 C CA . HIS A 1 92 ? 29.460 -25.563 1.164 1.00 28.51 92 HIS A CA 1
ATOM 1286 C C . HIS A 1 92 ? 28.253 -24.633 1.225 1.00 29.11 92 HIS A C 1
ATOM 1287 O O . HIS A 1 92 ? 28.213 -23.580 0.583 1.00 28.89 92 HIS A O 1
ATOM 1301 N N . LEU A 1 93 ? 27.274 -25.033 2.040 1.00 30.67 93 LEU A N 1
ATOM 1302 C CA . LEU A 1 93 ? 25.973 -24.371 2.069 1.00 31.01 93 LEU A CA 1
ATOM 1303 C C . LEU A 1 93 ? 26.097 -22.906 2.465 1.00 30.13 93 LEU A C 1
ATOM 1304 O O . LEU A 1 93 ? 25.551 -22.022 1.795 1.00 31.09 93 LEU A O 1
ATOM 1320 N N . GLU A 1 94 ? 26.797 -22.629 3.567 1.00 30.09 94 GLU A N 1
ATOM 1321 C CA . GLU A 1 94 ? 26.888 -21.255 4.048 1.00 32.04 94 GLU A CA 1
ATOM 1322 C C . GLU A 1 94 ? 27.560 -20.354 3.024 1.00 31.67 94 GLU A C 1
ATOM 1323 O O . GLU A 1 94 ? 27.202 -19.175 2.910 1.00 33.99 94 GLU A O 1
ATOM 1335 N N . ILE A 1 95 ? 28.529 -20.885 2.273 1.00 27.88 95 ILE A N 1
ATOM 1336 C CA . ILE A 1 95 ? 29.173 -20.100 1.223 1.00 26.77 95 ILE A CA 1
ATOM 1337 C C . ILE A 1 95 ? 28.199 -19.839 0.082 1.00 29.78 95 ILE A C 1
ATOM 1338 O O . ILE A 1 95 ? 28.121 -18.724 -0.446 1.00 29.24 95 ILE A O 1
ATOM 1354 N N . VAL A 1 96 ? 27.444 -20.861 -0.322 1.00 27.47 96 VAL A N 1
ATOM 1355 C CA . VAL A 1 96 ? 26.403 -20.653 -1.323 1.00 28.46 96 VAL A CA 1
ATOM 1356 C C . VAL A 1 96 ? 25.471 -19.534 -0.879 1.00 29.07 96 VAL A C 1
ATOM 1357 O O . VAL A 1 96 ? 25.140 -18.630 -1.656 1.00 30.96 96 VAL A O 1
ATOM 1370 N N . GLU A 1 97 ? 25.057 -19.565 0.390 1.00 30.66 97 GLU A N 1
ATOM 1371 C CA . GLU A 1 97 ? 24.105 -18.582 0.893 1.00 33.41 97 GLU A CA 1
ATOM 1372 C C . GLU A 1 97 ? 24.668 -17.166 0.844 1.00 33.72 97 GLU A C 1
ATOM 1373 O O . GLU A 1 97 ? 23.959 -16.228 0.459 1.00 33.59 97 GLU A O 1
ATOM 1385 N N . VAL A 1 98 ? 25.933 -16.980 1.236 1.00 34.07 98 VAL A N 1
ATOM 1386 C CA A VAL A 1 98 ? 26.488 -15.628 1.292 0.48 35.81 98 VAL A CA 1
ATOM 1387 C CA B VAL A 1 98 ? 26.487 -15.629 1.293 0.52 35.82 98 VAL A CA 1
ATOM 1388 C C . VAL A 1 98 ? 26.743 -15.093 -0.110 1.00 33.47 98 VAL A C 1
ATOM 1389 O O . VAL A 1 98 ? 26.563 -13.897 -0.375 1.00 34.02 98 VAL A O 1
ATOM 1412 N N . LEU A 1 99 ? 27.166 -15.964 -1.030 1.00 30.33 99 LEU A N 1
ATOM 1413 C CA . LEU A 1 99 ? 27.380 -15.538 -2.408 1.00 30.31 99 LEU A CA 1
ATOM 1414 C C . LEU A 1 99 ? 26.074 -15.066 -3.034 1.00 33.09 99 LEU A C 1
ATOM 1415 O O . LEU A 1 99 ? 26.022 -14.007 -3.669 1.00 35.91 99 LEU A O 1
ATOM 1431 N N . LEU A 1 100 ? 25.000 -15.839 -2.859 1.00 33.04 100 LEU A N 1
ATOM 1432 C CA . LEU A 1 100 ? 23.714 -15.449 -3.427 1.00 34.78 100 LEU A CA 1
ATOM 1433 C C . LEU A 1 100 ? 23.219 -14.143 -2.821 1.00 37.71 100 LEU A C 1
ATOM 1434 O O . LEU A 1 100 ? 22.703 -13.275 -3.534 1.00 40.94 100 LEU A O 1
ATOM 1450 N N . LYS A 1 101 ? 23.371 -13.980 -1.505 1.00 36.95 101 LYS A N 1
ATOM 1451 C CA . LYS A 1 101 ? 22.974 -12.732 -0.862 1.00 40.12 101 LYS A CA 1
ATOM 1452 C C . LYS A 1 101 ? 23.757 -11.540 -1.394 1.00 37.45 101 LYS A C 1
ATOM 1453 O O . LYS A 1 101 ? 23.264 -10.408 -1.324 1.00 38.83 101 LYS A O 1
ATOM 1472 N N . HIS A 1 102 ? 24.956 -11.764 -1.929 1.00 37.99 102 HIS A N 1
ATOM 1473 C CA . HIS A 1 102 ? 25.768 -10.707 -2.513 1.00 41.48 102 HIS A CA 1
ATOM 1474 C C . HIS A 1 102 ? 25.597 -10.593 -4.025 1.00 45.13 102 HIS A C 1
ATOM 1475 O O . HIS A 1 102 ? 26.414 -9.941 -4.683 1.00 50.18 102 HIS A O 1
ATOM 1489 N N . GLY A 1 103 ? 24.568 -11.219 -4.591 1.00 42.82 103 GLY A N 1
ATOM 1490 C CA . GLY A 1 103 ? 24.152 -10.920 -5.947 1.00 43.52 103 GLY A CA 1
ATOM 1491 C C . GLY A 1 103 ? 24.805 -11.719 -7.051 1.00 44.39 103 GLY A C 1
ATOM 1492 O O . GLY A 1 103 ? 24.747 -11.294 -8.211 1.00 48.25 103 GLY A O 1
ATOM 1496 N N . THR A 1 104 ? 25.422 -12.857 -6.742 1.00 40.81 104 THR A N 1
ATOM 1497 C CA A THR A 1 104 ? 26.001 -13.691 -7.786 0.54 41.05 104 THR A CA 1
ATOM 1498 C CA B THR A 1 104 ? 26.003 -13.689 -7.784 0.46 41.08 104 THR A CA 1
ATOM 1499 C C . THR A 1 104 ? 24.928 -14.121 -8.775 1.00 38.30 104 THR A C 1
ATOM 1500 O O . THR A 1 104 ? 23.760 -14.296 -8.422 1.00 39.74 104 THR A O 1
ATOM 1519 N N . ASP A 1 105 ? 25.341 -14.302 -10.028 1.00 35.20 105 ASP A N 1
ATOM 1520 C CA . ASP A 1 105 ? 24.444 -14.792 -11.067 1.00 35.17 105 ASP A CA 1
ATOM 1521 C C . ASP A 1 105 ? 24.134 -16.257 -10.787 1.00 32.20 105 ASP A C 1
ATOM 1522 O O . ASP A 1 105 ? 24.992 -17.128 -10.956 1.00 31.81 105 ASP A O 1
ATOM 1531 N N . VAL A 1 106 ? 22.900 -16.529 -10.357 1.00 34.11 106 VAL A N 1
ATOM 1532 C CA . VAL A 1 106 ? 22.535 -17.874 -9.933 1.00 33.03 106 VAL A CA 1
ATOM 1533 C C . VAL A 1 106 ? 22.512 -18.859 -11.093 1.00 30.87 106 VAL A C 1
ATOM 1534 O O . VAL A 1 106 ? 22.591 -20.070 -10.865 1.00 32.10 106 VAL A O 1
ATOM 1547 N N . ASN A 1 107 ? 22.406 -18.381 -12.335 1.00 30.52 107 ASN A N 1
ATOM 1548 C CA . ASN A 1 107 ? 22.286 -19.253 -13.498 1.00 30.80 107 ASN A CA 1
ATOM 1549 C C . ASN A 1 107 ? 23.504 -19.190 -14.419 1.00 30.18 107 ASN A C 1
ATOM 1550 O O . ASN A 1 107 ? 23.403 -19.532 -15.601 1.00 30.29 107 ASN A O 1
ATOM 1561 N N . ALA A 1 108 ? 24.658 -18.781 -13.900 1.00 28.31 108 ALA A N 1
ATOM 1562 C CA . ALA A 1 108 ? 25.880 -18.820 -14.694 1.00 27.93 108 ALA A CA 1
ATOM 1563 C C . ALA A 1 108 ? 26.166 -20.251 -15.138 1.00 27.80 108 ALA A C 1
ATOM 1564 O O . ALA A 1 108 ? 25.854 -21.214 -14.434 1.00 27.10 108 ALA A O 1
ATOM 1571 N N . THR A 1 109 ? 26.765 -20.390 -16.319 1.00 28.63 109 THR A N 1
ATOM 1572 C CA . THR A 1 109 ? 27.075 -21.699 -16.881 1.00 27.78 109 THR A CA 1
ATOM 1573 C C . THR A 1 109 ? 28.574 -21.860 -17.097 1.00 25.43 109 THR A C 1
ATOM 1574 O O . THR A 1 109 ? 29.255 -20.932 -17.552 1.00 27.27 109 THR A O 1
ATOM 1585 N N . ASP A 1 110 ? 29.079 -23.049 -16.779 1.00 24.62 110 ASP A N 1
ATOM 1586 C CA . ASP A 1 110 ? 30.460 -23.391 -17.078 1.00 23.66 110 ASP A CA 1
ATOM 1587 C C . ASP A 1 110 ? 30.561 -23.890 -18.523 1.00 24.14 110 ASP A C 1
ATOM 1588 O O . ASP A 1 110 ? 29.591 -23.865 -19.289 1.00 25.98 110 ASP A O 1
ATOM 1597 N N . THR A 1 111 ? 31.751 -24.345 -18.923 1.00 24.18 111 THR A N 1
ATOM 1598 C CA . THR A 1 111 ? 31.934 -24.728 -20.322 1.00 27.03 111 THR A CA 1
ATOM 1599 C C . THR A 1 111 ? 31.276 -26.054 -20.676 1.00 29.63 111 THR A C 1
ATOM 1600 O O . THR A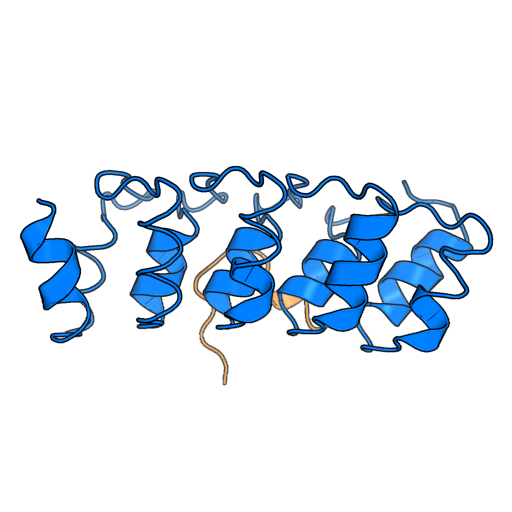 1 111 ? 31.240 -26.405 -21.860 1.00 32.14 111 THR A O 1
ATOM 1611 N N . TRP A 1 112 ? 30.759 -26.797 -19.698 1.00 27.07 112 TRP A N 1
ATOM 1612 C CA . TRP A 1 112 ? 29.925 -27.957 -19.972 1.00 28.13 112 TRP A CA 1
ATOM 1613 C C . TRP A 1 112 ? 28.442 -27.610 -19.927 1.00 28.25 112 TRP A C 1
ATOM 1614 O O . TRP A 1 112 ? 27.596 -28.505 -20.031 1.00 29.25 112 TRP A O 1
ATOM 1635 N N . GLY A 1 113 ? 28.111 -26.330 -19.774 1.00 27.95 113 GLY A N 1
ATOM 1636 C CA . GLY A 1 113 ? 26.732 -25.890 -19.750 1.00 27.95 113 GLY A CA 1
ATOM 1637 C C . GLY A 1 113 ? 26.039 -26.029 -18.417 1.00 27.29 113 GLY A C 1
ATOM 1638 O O . GLY A 1 113 ? 24.836 -25.749 -18.327 1.00 27.11 113 GLY A O 1
ATOM 1642 N N . SER A 1 114 ? 26.753 -26.437 -17.374 1.00 24.83 114 SER A N 1
ATOM 1643 C CA . SER A 1 114 ? 26.138 -26.660 -16.075 1.00 24.54 114 SER A CA 1
ATOM 1644 C C . SER A 1 114 ? 25.965 -25.341 -15.336 1.00 26.41 114 SER A C 1
ATOM 1645 O O . SER A 1 114 ? 26.894 -24.531 -15.269 1.00 24.43 114 SER A O 1
ATOM 1653 N N . THR A 1 115 ? 24.774 -25.126 -14.791 1.00 23.50 115 THR A N 1
ATOM 1654 C CA . THR A 1 115 ? 24.553 -24.105 -13.780 1.00 25.22 115 THR A CA 1
ATOM 1655 C C . THR A 1 115 ? 24.878 -24.675 -12.411 1.00 23.30 115 THR A C 1
ATOM 1656 O O . THR A 1 115 ? 25.078 -25.885 -12.250 1.00 24.51 115 THR A O 1
ATOM 1667 N N . PRO A 1 116 ? 24.967 -23.823 -11.389 1.00 24.71 116 PRO A N 1
ATOM 1668 C CA . PRO A 1 116 ? 25.160 -24.351 -10.030 1.00 24.18 116 PRO A CA 1
ATOM 1669 C C . PRO A 1 116 ? 24.080 -25.335 -9.619 1.00 25.47 116 PRO A C 1
ATOM 1670 O O . PRO A 1 116 ? 24.372 -26.295 -8.894 1.00 26.01 116 PRO A O 1
ATOM 1681 N N . LEU A 1 117 ? 22.843 -25.144 -10.086 1.00 26.14 117 LEU A N 1
ATOM 1682 C CA . LEU A 1 117 ? 21.782 -26.100 -9.780 1.00 26.57 117 LEU A CA 1
ATOM 1683 C C . LEU A 1 117 ? 22.103 -27.482 -10.341 1.00 26.21 117 LEU A C 1
ATOM 1684 O O . LEU A 1 117 ? 21.875 -28.496 -9.670 1.00 27.72 117 LEU A O 1
ATOM 1700 N N . HIS A 1 118 ? 22.627 -27.551 -11.571 1.00 25.35 118 HIS A N 1
ATOM 1701 C CA . HIS A 1 118 ? 23.021 -28.846 -12.125 1.00 25.82 118 HIS A CA 1
ATOM 1702 C C . HIS A 1 118 ? 24.043 -29.528 -11.230 1.00 23.09 118 HIS A C 1
ATOM 1703 O O . HIS A 1 118 ? 23.948 -30.732 -10.968 1.00 23.80 118 HIS A O 1
ATOM 1717 N N . LEU A 1 119 ? 25.038 -28.775 -10.765 1.00 24.50 119 LEU A N 1
ATOM 1718 C CA . LEU A 1 119 ? 26.101 -29.379 -9.975 1.00 22.43 119 LEU A CA 1
ATOM 1719 C C . LEU A 1 119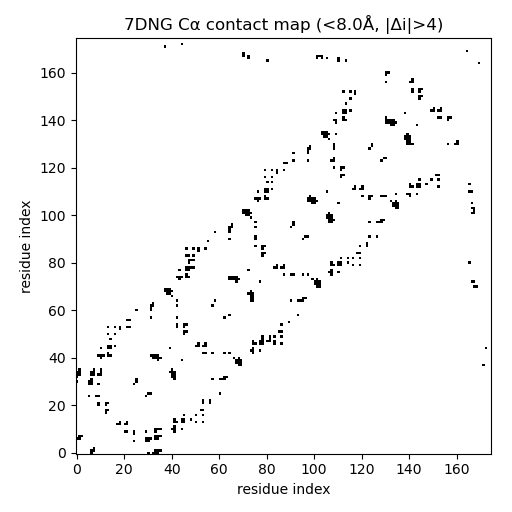 ? 25.571 -29.874 -8.637 1.00 23.54 119 LEU A C 1
ATOM 1720 O O . LEU A 1 119 ? 25.894 -30.988 -8.210 1.00 23.03 119 LEU A O 1
ATOM 1736 N N . ALA A 1 120 ? 24.747 -29.066 -7.965 1.00 25.10 120 ALA A N 1
ATOM 1737 C CA . ALA A 1 120 ? 24.152 -29.506 -6.710 1.00 24.75 120 ALA A CA 1
ATOM 1738 C C . ALA A 1 120 ? 23.300 -30.746 -6.923 1.00 25.02 120 ALA A C 1
ATOM 1739 O O . ALA A 1 120 ? 23.263 -31.636 -6.065 1.00 27.26 120 ALA A O 1
ATOM 1746 N N . ALA A 1 121 ? 22.631 -30.833 -8.071 1.00 26.15 121 ALA A N 1
ATOM 1747 C CA . ALA A 1 121 ? 21.813 -32.001 -8.366 1.00 25.43 121 ALA A CA 1
ATOM 1748 C C . ALA A 1 121 ? 22.673 -33.239 -8.603 1.00 24.76 121 ALA A C 1
ATOM 1749 O O . ALA A 1 121 ? 22.338 -34.331 -8.125 1.00 28.23 121 ALA A O 1
ATOM 1756 N N . HIS A 1 122 ? 23.781 -33.096 -9.341 1.00 24.90 122 HIS A N 1
ATOM 1757 C CA . HIS A 1 122 ? 24.716 -34.209 -9.492 1.00 23.09 122 HIS A CA 1
ATOM 1758 C C . HIS A 1 122 ? 25.139 -34.747 -8.131 1.00 24.97 122 HIS A C 1
ATOM 1759 O O . HIS A 1 122 ? 25.227 -35.963 -7.931 1.00 26.05 122 HIS A O 1
ATOM 1773 N N . ARG A 1 123 ? 25.413 -33.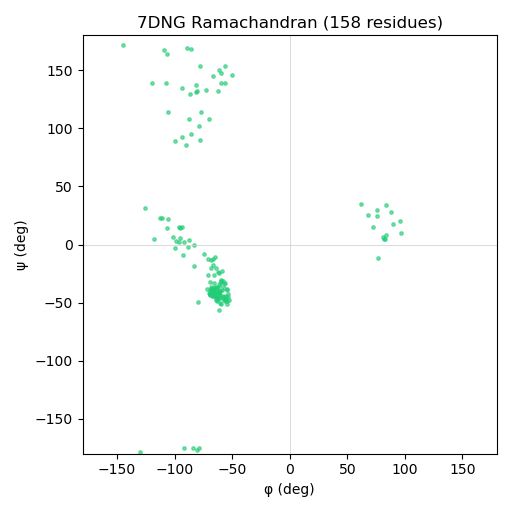848 -7.184 1.00 25.16 123 ARG A N 1
ATOM 1774 C CA . ARG A 1 123 ? 25.935 -34.236 -5.879 1.00 25.18 123 ARG A CA 1
ATOM 1775 C C . ARG A 1 123 ? 24.850 -34.672 -4.903 1.00 25.81 123 ARG A C 1
ATOM 1776 O O . ARG A 1 123 ? 25.165 -35.336 -3.909 1.00 28.88 123 ARG A O 1
ATOM 1797 N N . GLY A 1 124 ? 23.592 -34.316 -5.149 1.00 25.84 124 GLY A N 1
ATOM 1798 C CA . GLY A 1 124 ? 22.549 -34.585 -4.177 1.00 28.44 124 GLY A CA 1
ATOM 1799 C C . GLY A 1 124 ? 22.546 -33.653 -2.986 1.00 30.03 124 GLY A C 1
ATOM 1800 O O . GLY A 1 124 ? 22.039 -34.028 -1.923 1.00 32.69 124 GLY A O 1
ATOM 1804 N N . HIS A 1 125 ? 23.094 -32.445 -3.131 1.00 29.62 125 HIS A N 1
ATOM 1805 C CA . HIS A 1 125 ? 23.145 -31.458 -2.050 1.00 31.91 125 HIS A CA 1
ATOM 1806 C C . HIS A 1 125 ? 21.768 -30.819 -1.928 1.00 33.07 125 HIS A C 1
ATOM 1807 O O . HIS A 1 125 ? 21.479 -29.783 -2.528 1.00 33.43 125 HIS A O 1
ATOM 1821 N N . LEU A 1 126 ? 20.928 -31.432 -1.091 1.00 35.09 126 LEU A N 1
ATOM 1822 C CA A LEU A 1 126 ? 19.519 -31.054 -1.027 0.64 36.94 126 LEU A CA 1
ATOM 1823 C CA B LEU A 1 126 ? 19.520 -31.057 -1.019 0.36 36.92 126 LEU A CA 1
ATOM 1824 C C . LEU A 1 126 ? 19.347 -29.611 -0.565 1.00 36.90 126 LEU A C 1
ATOM 1825 O O . LEU A 1 126 ? 18.621 -28.831 -1.192 1.00 36.63 126 LEU A O 1
ATOM 1854 N N . GLU A 1 127 ? 19.997 -29.239 0.541 1.00 36.39 127 GLU A N 1
ATOM 1855 C CA . GLU A 1 127 ? 19.809 -27.897 1.083 1.00 38.82 127 GLU A CA 1
ATOM 1856 C C . GLU A 1 127 ? 20.344 -26.827 0.140 1.00 36.13 127 GLU A C 1
ATOM 1857 O O . GLU A 1 127 ? 19.783 -25.729 0.070 1.00 37.66 127 GLU A O 1
ATOM 1869 N N . ILE A 1 128 ? 21.413 -27.128 -0.598 1.00 32.80 128 ILE A N 1
ATOM 1870 C CA . ILE A 1 128 ? 21.938 -26.170 -1.564 1.00 30.70 128 ILE A CA 1
ATOM 1871 C C . ILE A 1 128 ? 20.971 -25.999 -2.729 1.00 30.94 128 ILE A C 1
ATOM 1872 O O . ILE A 1 128 ? 20.768 -24.886 -3.227 1.00 32.73 128 ILE A O 1
ATOM 1888 N N . VAL A 1 129 ? 20.361 -27.092 -3.186 1.00 34.42 129 VAL A N 1
ATOM 1889 C CA . VAL A 1 129 ? 19.340 -26.990 -4.225 1.00 34.29 129 VAL A CA 1
ATOM 1890 C C . VAL A 1 129 ? 18.232 -26.042 -3.785 1.00 35.18 129 VAL A C 1
ATOM 1891 O O . VAL A 1 129 ? 17.816 -25.152 -4.535 1.00 35.05 129 VAL A O 1
ATOM 1904 N N . GLU A 1 130 ? 17.752 -26.206 -2.551 1.00 36.16 130 GLU A N 1
ATOM 1905 C CA A GLU A 1 130 ? 16.639 -25.391 -2.075 0.51 39.17 130 GLU A CA 1
ATOM 1906 C CA B GLU A 1 130 ? 16.638 -25.391 -2.074 0.49 39.17 130 GLU A CA 1
ATOM 1907 C C . GLU A 1 130 ? 17.000 -23.908 -2.045 1.00 40.01 130 GLU A C 1
ATOM 1908 O O . GLU A 1 130 ? 16.168 -23.055 -2.375 1.00 40.93 130 GLU A O 1
ATOM 1930 N N . VAL A 1 131 ? 18.233 -23.574 -1.651 1.00 41.28 131 VAL A N 1
ATOM 1931 C CA A VAL A 1 131 ? 18.623 -22.167 -1.595 0.58 43.33 131 VAL A CA 1
ATOM 1932 C CA B VAL A 1 131 ? 18.617 -22.165 -1.595 0.42 43.36 131 VAL A CA 1
ATOM 1933 C C . VAL A 1 131 ? 18.786 -21.599 -2.999 1.00 40.13 131 VAL A C 1
ATOM 1934 O O . VAL A 1 131 ? 18.423 -20.447 -3.264 1.00 40.77 131 VAL A O 1
ATOM 1957 N N . LEU A 1 132 ? 19.346 -22.391 -3.920 1.00 37.03 132 LEU A N 1
ATOM 1958 C CA . LEU A 1 132 ? 19.474 -21.938 -5.300 1.00 35.00 132 LEU A CA 1
ATOM 1959 C C . LEU A 1 132 ? 18.109 -21.653 -5.909 1.00 38.34 132 LEU A C 1
ATOM 1960 O O . LEU A 1 132 ? 17.922 -20.633 -6.585 1.00 38.87 132 LEU A O 1
ATOM 1976 N N . LEU A 1 133 ? 17.137 -22.537 -5.669 1.00 38.91 133 LEU A N 1
ATOM 1977 C CA . LEU A 1 133 ? 15.782 -22.296 -6.152 1.00 40.59 133 LEU A CA 1
ATOM 1978 C C . LEU A 1 133 ? 15.203 -21.027 -5.546 1.00 42.05 133 LEU A C 1
ATOM 1979 O O . LEU A 1 133 ? 14.555 -20.237 -6.243 1.00 45.27 133 LEU A O 1
ATOM 1995 N N . LYS A 1 134 ? 15.427 -20.813 -4.246 1.00 42.10 134 LYS A N 1
ATOM 1996 C CA . LYS A 1 134 ? 14.906 -19.621 -3.585 1.00 46.30 134 LYS A CA 1
ATOM 1997 C C . LYS A 1 134 ? 15.436 -18.346 -4.226 1.00 44.90 134 LYS A C 1
ATOM 1998 O O . LYS A 1 134 ? 14.742 -17.322 -4.236 1.00 47.82 134 LYS A O 1
ATOM 2017 N N . TYR A 1 135 ? 16.656 -18.384 -4.766 1.00 38.11 135 TYR A N 1
ATOM 2018 C CA . TYR A 1 135 ? 17.263 -17.223 -5.399 1.00 39.07 135 TYR A CA 1
ATOM 2019 C C . TYR A 1 135 ? 17.073 -17.213 -6.913 1.00 40.88 135 TYR A C 1
ATOM 2020 O O . TYR A 1 135 ? 17.748 -16.449 -7.611 1.00 44.45 135 TYR A O 1
ATOM 2038 N N . GLY A 1 136 ? 16.168 -18.038 -7.434 1.00 39.93 136 GLY A N 1
ATOM 2039 C CA . GLY A 1 136 ? 15.789 -17.953 -8.830 1.00 41.70 136 GLY A CA 1
ATOM 2040 C C . GLY A 1 136 ? 16.513 -18.892 -9.768 1.00 40.51 136 GLY A C 1
ATOM 2041 O O . GLY A 1 136 ? 16.537 -18.631 -10.976 1.00 42.82 136 GLY A O 1
ATOM 2045 N N . ALA A 1 137 ? 17.107 -19.968 -9.261 1.00 40.15 137 ALA A N 1
ATOM 2046 C CA . ALA A 1 137 ? 17.729 -20.951 -10.138 1.00 37.76 137 ALA A CA 1
ATOM 2047 C C . ALA A 1 137 ? 16.711 -21.466 -11.150 1.00 39.91 137 ALA A C 1
ATOM 2048 O O . ALA A 1 137 ? 15.552 -21.728 -10.815 1.00 40.71 137 ALA A O 1
ATOM 2055 N N . ASP A 1 138 ? 17.155 -21.621 -12.396 1.00 40.70 138 ASP A N 1
ATOM 2056 C CA . ASP A 1 138 ? 16.282 -21.987 -13.507 1.00 43.36 138 ASP A CA 1
ATOM 2057 C C . ASP A 1 138 ? 16.182 -23.508 -13.591 1.00 41.12 138 ASP A C 1
ATOM 2058 O O . ASP A 1 138 ? 17.130 -24.177 -14.012 1.00 40.05 138 ASP A O 1
ATOM 2067 N N . VAL A 1 139 ? 15.024 -24.057 -13.210 1.00 42.62 139 VAL A N 1
ATOM 2068 C CA . VAL A 1 139 ? 14.831 -25.503 -13.252 1.00 41.68 139 VAL A CA 1
ATOM 2069 C C . VAL A 1 139 ? 14.777 -26.056 -14.667 1.00 43.12 139 VAL A C 1
ATOM 2070 O O . VAL A 1 139 ? 14.860 -27.276 -14.844 1.00 47.35 139 VAL A O 1
ATOM 2083 N N . ASN A 1 140 ? 14.629 -25.200 -15.676 1.00 39.47 140 ASN A N 1
ATOM 2084 C CA . ASN A 1 140 ? 14.521 -25.640 -17.060 1.00 39.03 140 ASN A CA 1
ATOM 2085 C C . ASN A 1 140 ? 15.828 -25.513 -17.830 1.00 39.18 140 ASN A C 1
ATOM 2086 O O . ASN A 1 140 ? 15.880 -25.899 -19.003 1.00 41.24 140 ASN A O 1
ATOM 2097 N N . ALA A 1 141 ? 16.874 -24.978 -17.205 1.00 37.36 141 ALA A N 1
ATOM 2098 C CA . ALA A 1 141 ? 18.167 -24.866 -17.864 1.00 36.76 141 ALA A CA 1
ATOM 2099 C C . ALA A 1 141 ? 18.700 -26.251 -18.203 1.00 34.35 141 ALA A C 1
ATOM 2100 O O . ALA A 1 141 ? 18.696 -27.155 -17.363 1.00 34.62 141 ALA A O 1
ATOM 2107 N N . GLN A 1 142 ? 19.154 -26.416 -19.441 1.00 34.23 142 GLN A N 1
ATOM 2108 C CA . GLN A 1 142 ? 19.743 -27.664 -19.900 1.00 31.51 142 GLN A CA 1
ATOM 2109 C C . GLN A 1 142 ? 21.246 -27.487 -20.062 1.00 29.76 142 GLN A C 1
ATOM 2110 O O . GLN A 1 142 ? 21.706 -26.458 -20.567 1.00 31.02 142 GLN A O 1
ATOM 2124 N N . ASP A 1 143 ? 22.010 -28.494 -19.647 1.00 30.54 143 ASP A N 1
ATOM 2125 C CA . ASP A 1 143 ? 23.454 -28.476 -19.852 1.00 29.40 143 ASP A CA 1
ATOM 2126 C C . ASP A 1 143 ? 23.759 -28.866 -21.300 1.00 30.25 143 ASP A C 1
ATOM 2127 O O . ASP A 1 143 ? 22.855 -29.042 -22.123 1.00 33.00 143 ASP A O 1
ATOM 2136 N N . LYS A 1 144 ? 25.044 -28.999 -21.642 1.00 30.33 144 LYS A N 1
ATOM 2137 C CA . LYS A 1 144 ? 25.405 -29.293 -23.026 1.00 35.55 144 LYS A CA 1
ATOM 2138 C C . LYS A 1 144 ? 24.909 -30.655 -23.486 1.00 35.34 144 LYS A C 1
ATOM 2139 O O . LYS A 1 144 ? 24.981 -30.949 -24.683 1.00 38.62 144 LYS A O 1
ATOM 2158 N N . PHE A 1 145 ? 24.420 -31.489 -22.570 1.00 36.70 145 PHE A N 1
ATOM 2159 C CA . PHE A 1 145 ? 23.866 -32.792 -22.908 1.00 37.72 145 PHE A CA 1
ATOM 2160 C C . PHE A 1 145 ? 22.347 -32.819 -22.796 1.00 36.95 145 PHE A C 1
ATOM 2161 O O . PHE A 1 145 ? 21.755 -33.904 -22.797 1.00 39.90 145 PHE A O 1
ATOM 2178 N N . GLY A 1 146 ? 21.705 -31.654 -22.706 1.00 34.38 146 GLY A N 1
ATOM 2179 C CA . GLY A 1 146 ? 20.259 -31.562 -22.703 1.00 35.21 146 GLY A CA 1
ATOM 2180 C C . GLY A 1 146 ? 19.594 -31.822 -21.371 1.00 34.66 146 GLY A C 1
ATOM 2181 O O . GLY A 1 146 ? 18.357 -31.843 -21.312 1.00 37.92 146 GLY A O 1
ATOM 2185 N N . LYS A 1 147 ? 20.360 -32.008 -20.303 1.00 31.34 147 LYS A N 1
ATOM 2186 C CA . LYS A 1 147 ? 19.816 -32.460 -19.030 1.00 31.29 147 LYS A CA 1
ATOM 2187 C C . LYS A 1 147 ? 19.473 -31.277 -18.134 1.00 30.67 147 LYS A C 1
ATOM 2188 O O . LYS A 1 147 ? 20.263 -30.336 -18.003 1.00 30.21 147 LYS A O 1
ATOM 2207 N N . THR A 1 148 ? 18.294 -31.330 -17.521 1.00 31.15 148 THR A N 1
ATOM 2208 C CA . THR A 1 148 ? 17.959 -30.423 -16.436 1.00 30.55 148 THR A CA 1
ATOM 2209 C C . THR A 1 148 ? 18.401 -31.026 -15.109 1.00 28.96 148 THR A C 1
ATOM 2210 O O . THR A 1 148 ? 18.749 -32.207 -15.014 1.00 29.35 148 THR A O 1
ATOM 2221 N N . ALA A 1 149 ? 18.354 -30.199 -14.065 1.00 33.69 149 ALA A N 1
ATOM 2222 C CA . ALA A 1 149 ? 18.601 -30.699 -12.720 1.00 32.54 149 ALA A CA 1
ATOM 2223 C C . ALA A 1 149 ? 17.684 -31.871 -12.403 1.00 30.98 149 ALA A C 1
ATOM 2224 O O . ALA A 1 149 ? 18.113 -32.852 -11.786 1.00 30.62 149 ALA A O 1
ATOM 2231 N N . PHE A 1 150 ? 16.420 -31.802 -12.836 1.00 33.50 150 PHE A N 1
ATOM 2232 C CA . PHE A 1 150 ? 15.505 -32.917 -12.601 1.00 33.44 150 PHE A CA 1
ATOM 2233 C C . PHE A 1 150 ? 15.978 -34.176 -13.318 1.00 33.02 150 PHE A C 1
ATOM 2234 O O . PHE A 1 150 ? 15.961 -35.273 -12.745 1.00 32.64 150 PHE A O 1
ATOM 2251 N N . ASP A 1 151 ? 16.375 -34.043 -14.587 1.00 32.77 151 ASP A N 1
ATOM 2252 C CA . ASP A 1 151 ? 16.879 -35.197 -15.328 1.00 32.34 151 ASP A CA 1
ATOM 2253 C C . ASP A 1 151 ? 18.036 -35.848 -14.592 1.00 28.35 151 ASP A C 1
ATOM 2254 O O . ASP A 1 151 ? 18.103 -37.080 -14.485 1.00 27.67 151 ASP A O 1
ATOM 2263 N N . ILE A 1 152 ? 18.962 -35.028 -14.092 1.00 27.57 152 ILE A N 1
ATOM 2264 C CA . ILE A 1 152 ? 20.113 -35.523 -13.342 1.00 26.70 152 ILE A CA 1
ATOM 2265 C C . ILE A 1 152 ? 19.650 -36.291 -12.113 1.00 29.55 152 ILE A C 1
ATOM 2266 O O . ILE A 1 152 ? 20.142 -37.387 -11.823 1.00 27.89 152 ILE A O 1
ATOM 2282 N N . SER A 1 153 ? 18.688 -35.729 -11.373 1.00 30.62 153 SER A N 1
ATOM 2283 C CA A SER A 1 153 ? 18.220 -36.383 -10.155 0.63 31.24 153 SER A CA 1
ATOM 2284 C CA B SER A 1 153 ? 18.220 -36.381 -10.156 0.37 31.16 153 SER A CA 1
ATOM 2285 C C . SER A 1 153 ? 17.618 -37.744 -10.462 1.00 29.95 153 SER A C 1
ATOM 2286 O O . SER A 1 153 ? 17.820 -38.706 -9.713 1.00 32.17 153 SER A O 1
ATOM 2301 N N . ILE A 1 154 ? 16.867 -37.845 -11.559 1.00 26.95 154 ILE A N 1
ATOM 2302 C CA . ILE A 1 154 ? 16.272 -39.117 -11.938 1.00 28.50 154 ILE A CA 1
ATOM 2303 C C . ILE A 1 154 ? 17.353 -40.109 -12.349 1.00 31.15 154 ILE A C 1
ATOM 2304 O O . ILE A 1 154 ? 17.322 -41.281 -11.953 1.00 32.25 154 ILE A O 1
ATOM 2320 N N . ASP A 1 155 ? 18.321 -39.663 -13.155 1.00 29.88 155 ASP A N 1
ATOM 2321 C CA . ASP A 1 155 ? 19.387 -40.558 -13.601 1.00 31.27 155 ASP A CA 1
ATOM 2322 C C . ASP A 1 155 ? 20.176 -41.110 -12.424 1.00 28.54 155 ASP A C 1
ATOM 2323 O O . ASP A 1 155 ? 20.555 -42.288 -12.423 1.00 30.13 155 ASP A O 1
ATOM 2332 N N . ASN A 1 156 ? 20.445 -40.273 -11.418 1.00 27.04 156 ASN A N 1
ATOM 2333 C CA A ASN A 1 156 ? 21.188 -40.689 -10.233 0.75 28.18 156 ASN A CA 1
ATOM 2334 C CA B ASN A 1 156 ? 21.196 -40.696 -10.242 0.25 28.32 156 ASN A CA 1
ATOM 2335 C C . ASN A 1 156 ? 20.326 -41.396 -9.201 1.00 29.87 156 ASN A C 1
ATOM 2336 O O . ASN A 1 156 ? 20.849 -41.812 -8.162 1.00 33.95 156 ASN A O 1
ATOM 2355 N N . GLY A 1 157 ? 19.023 -41.526 -9.440 1.00 31.64 157 GLY A N 1
ATOM 2356 C CA . GLY A 1 157 ? 18.163 -42.210 -8.492 1.00 32.05 157 GLY A CA 1
ATOM 2357 C C . GLY A 1 157 ? 17.964 -41.494 -7.174 1.00 32.97 157 GLY A C 1
ATOM 2358 O O . GLY A 1 157 ? 17.661 -42.140 -6.163 1.00 36.54 157 GLY A O 1
ATOM 2362 N N . ASN A 1 158 ? 18.117 -40.173 -7.147 1.00 31.72 158 ASN A N 1
ATOM 2363 C CA . ASN A 1 158 ? 17.953 -39.413 -5.909 1.00 33.22 158 ASN A CA 1
ATOM 2364 C C . ASN A 1 158 ? 16.478 -39.087 -5.743 1.00 34.94 158 ASN A C 1
ATOM 2365 O O . ASN A 1 158 ? 15.974 -38.090 -6.261 1.00 35.22 158 ASN A O 1
ATOM 2376 N N . GLU A 1 159 ? 15.784 -39.938 -4.989 1.00 35.60 159 GLU A N 1
ATOM 2377 C CA . GLU A 1 159 ? 14.344 -39.785 -4.830 1.00 40.04 159 GLU A CA 1
ATOM 2378 C C . GLU A 1 159 ? 14.009 -38.538 -4.020 1.00 44.40 159 GLU A C 1
ATOM 2379 O O . GLU A 1 159 ? 13.018 -37.858 -4.304 1.00 46.94 159 GLU A O 1
ATOM 2391 N N . ASP A 1 160 ? 14.831 -38.213 -3.018 1.00 48.21 160 ASP A N 1
ATOM 2392 C CA A ASP A 1 160 ? 14.625 -36.983 -2.256 0.71 53.66 160 ASP A CA 1
ATOM 2393 C CA B ASP A 1 160 ? 14.615 -36.988 -2.256 0.29 53.63 160 ASP A CA 1
ATOM 2394 C C . ASP A 1 160 ? 14.681 -35.767 -3.165 1.00 48.57 160 ASP A C 1
ATOM 2395 O O . ASP A 1 160 ? 13.797 -34.905 -3.131 1.00 49.23 160 ASP A O 1
ATOM 2410 N N . LEU A 1 161 ? 15.730 -35.677 -3.982 1.00 42.64 161 LEU A N 1
ATOM 2411 C CA . LEU A 1 161 ? 15.898 -34.504 -4.825 1.00 40.59 161 LEU A CA 1
ATOM 2412 C C . LEU A 1 161 ? 14.851 -34.458 -5.927 1.00 38.75 161 LEU A C 1
ATOM 2413 O O . LEU A 1 161 ? 14.323 -33.386 -6.242 1.00 40.53 161 LEU A O 1
ATOM 2429 N N . ALA A 1 162 ? 14.553 -35.605 -6.543 1.00 38.57 162 ALA A N 1
ATOM 2430 C CA . ALA A 1 162 ? 13.503 -35.646 -7.552 1.00 40.99 162 ALA A CA 1
ATOM 2431 C C . ALA A 1 162 ? 12.161 -35.221 -6.971 1.00 45.03 162 ALA A C 1
ATOM 2432 O O . ALA A 1 162 ? 11.341 -34.623 -7.676 1.00 47.33 162 ALA A O 1
ATOM 2439 N N . GLU A 1 163 ? 11.920 -35.516 -5.692 1.00 47.56 163 GLU A N 1
ATOM 2440 C CA . GLU A 1 163 ? 10.669 -35.110 -5.059 1.00 53.22 163 GLU A CA 1
ATOM 2441 C C . GLU A 1 163 ? 10.475 -33.600 -5.140 1.00 57.05 163 GLU A C 1
ATOM 2442 O O . GLU A 1 163 ? 9.353 -33.121 -5.333 1.00 62.47 163 GLU A O 1
ATOM 2454 N N . ILE A 1 164 ? 11.556 -32.834 -4.997 1.00 54.35 164 ILE A N 1
ATOM 2455 C CA . ILE A 1 164 ? 11.450 -31.378 -4.999 1.00 55.97 164 ILE A CA 1
ATOM 2456 C C . ILE A 1 164 ? 11.337 -30.846 -6.420 1.00 51.51 164 ILE A C 1
ATOM 2457 O O . ILE A 1 164 ? 10.466 -30.026 -6.726 1.00 54.52 164 ILE A O 1
ATOM 2473 N N . LEU A 1 165 ? 12.227 -31.291 -7.305 1.00 46.80 165 LEU A N 1
ATOM 2474 C CA . LEU A 1 165 ? 12.256 -30.746 -8.656 1.00 47.80 165 LEU A CA 1
ATOM 2475 C C . LEU A 1 165 ? 11.050 -31.194 -9.467 1.00 53.41 165 LEU A C 1
ATOM 2476 O O . LEU A 1 165 ? 10.639 -30.496 -10.400 1.00 56.39 165 LEU A O 1
ATOM 2492 N N . GLN A 1 166 ? 10.471 -32.349 -9.130 1.00 55.53 166 GLN A N 1
ATOM 2493 C CA . GLN A 1 166 ? 9.248 -32.789 -9.794 1.00 59.16 166 GLN A CA 1
ATOM 2494 C C . GLN A 1 166 ? 8.158 -31.732 -9.673 1.00 62.18 166 GLN A C 1
ATOM 2495 O O . GLN A 1 166 ? 7.502 -31.382 -10.660 1.00 64.33 166 GLN A O 1
ATOM 2509 N N . LYS A 1 167 ? 7.960 -31.204 -8.463 1.00 61.83 167 LYS A N 1
ATOM 2510 C CA . LYS A 1 167 ? 6.896 -30.235 -8.226 1.00 67.29 167 LYS A CA 1
ATOM 2511 C C . LYS A 1 167 ? 7.035 -28.994 -9.098 1.00 67.02 167 LYS A C 1
ATOM 2512 O O . LYS A 1 167 ? 6.037 -28.308 -9.341 1.00 69.50 167 LYS A O 1
ATOM 2531 N N . LEU A 1 168 ? 8.239 -28.693 -9.580 1.00 65.52 168 LEU A N 1
ATOM 2532 C CA . LEU A 1 168 ? 8.501 -27.461 -10.310 1.00 68.65 168 LEU A CA 1
ATOM 2533 C C . LEU A 1 168 ? 8.505 -27.646 -11.823 1.00 70.12 168 LEU A C 1
ATOM 2534 O O . LEU A 1 168 ? 8.784 -26.686 -12.549 1.00 70.41 168 LEU A O 1
ATOM 2550 N N . ASN A 1 169 ? 8.211 -28.845 -12.316 1.00 7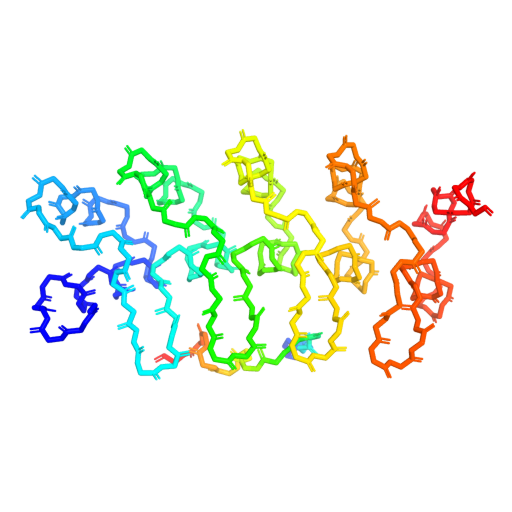1.76 169 ASN A N 1
ATOM 2551 C CA . ASN A 1 169 ? 8.119 -29.071 -13.753 1.00 73.49 169 ASN A CA 1
ATOM 2552 C C . ASN A 1 169 ? 6.777 -28.567 -14.274 1.00 76.92 169 ASN A C 1
ATOM 2553 O O . ASN A 1 169 ? 6.499 -28.634 -15.471 1.00 76.52 169 ASN A O 1
ATOM 2564 N N . LYS B 2 1 ? 38.641 -42.040 -5.158 1.00 59.59 5 LYS B N 1
ATOM 2565 C CA . LYS B 2 1 ? 39.048 -40.651 -5.339 1.00 54.63 5 LYS B CA 1
ATOM 2566 C C . LYS B 2 1 ? 37.849 -39.781 -5.699 1.00 42.41 5 LYS B C 1
ATOM 2567 O O . LYS B 2 1 ? 36.750 -40.289 -5.918 1.00 37.18 5 LYS B O 1
ATOM 2585 N N . ARG B 2 2 ? 38.064 -38.469 -5.755 1.00 37.93 6 ARG B N 1
ATOM 2586 C CA . ARG B 2 2 ? 36.984 -37.555 -6.088 1.00 32.25 6 ARG B CA 1
ATOM 2587 C C . ARG B 2 2 ? 36.535 -37.772 -7.530 1.00 29.19 6 ARG B C 1
ATOM 2588 O O . ARG B 2 2 ? 37.334 -38.086 -8.417 1.00 30.41 6 ARG B O 1
ATOM 2609 N N . ILE B 2 3 ? 35.236 -37.600 -7.754 1.00 23.87 7 ILE B N 1
ATOM 2610 C CA . ILE B 2 3 ? 34.637 -37.663 -9.080 1.00 23.10 7 ILE B CA 1
ATOM 2611 C C . ILE B 2 3 ? 34.314 -36.232 -9.481 1.00 22.84 7 ILE B C 1
ATOM 2612 O O . ILE B 2 3 ? 33.467 -35.580 -8.858 1.00 24.92 7 ILE B O 1
ATOM 2628 N N . HIS B 2 4 ? 34.993 -35.731 -10.511 1.00 23.26 8 HIS B N 1
ATOM 2629 C CA . HIS B 2 4 ? 34.796 -34.356 -10.943 1.00 20.85 8 HIS B CA 1
ATOM 2630 C C . HIS B 2 4 ? 33.565 -34.252 -11.829 1.00 21.30 8 HIS B C 1
ATOM 2631 O O . HIS B 2 4 ? 33.340 -35.087 -12.711 1.00 22.75 8 HIS B O 1
ATOM 2645 N N . ILE B 2 5 ? 32.772 -33.207 -11.592 1.00 20.87 9 ILE B N 1
ATOM 2646 C CA . ILE B 2 5 ? 31.535 -32.968 -12.322 1.00 21.99 9 ILE B CA 1
ATOM 2647 C C . ILE B 2 5 ? 31.575 -31.658 -13.092 1.00 20.74 9 ILE B C 1
ATOM 2648 O O . ILE B 2 5 ? 30.569 -31.256 -13.676 1.00 22.81 9 ILE B O 1
ATOM 2664 N N . GLY B 2 6 ? 32.721 -30.975 -13.090 1.00 21.50 10 GLY B N 1
ATOM 2665 C CA . GLY B 2 6 ? 32.903 -29.783 -13.879 1.00 22.13 10 GLY B CA 1
ATOM 2666 C C . GLY B 2 6 ? 34.321 -29.690 -14.398 1.00 20.80 10 GLY B C 1
ATOM 2667 O O . GLY B 2 6 ? 35.200 -30.462 -14.004 1.00 22.01 10 GLY B O 1
ATOM 2671 N N . PRO B 2 7 ? 34.570 -28.730 -15.285 1.00 19.50 11 PRO B N 1
ATOM 2672 C CA . PRO B 2 7 ? 35.880 -28.631 -15.937 1.00 20.08 11 PRO B CA 1
ATOM 2673 C C . PRO B 2 7 ? 36.953 -28.014 -15.052 1.00 18.36 11 PRO B C 1
ATOM 2674 O O . PRO B 2 7 ? 36.681 -27.214 -14.155 1.00 20.03 11 PRO B O 1
ATOM 2685 N N . GLY B 2 8 ? 38.195 -28.389 -15.343 1.00 20.16 12 GLY B N 1
ATOM 2686 C CA . GLY B 2 8 ? 39.358 -27.741 -14.769 1.00 19.57 12 GLY B CA 1
ATOM 2687 C C . GLY B 2 8 ? 39.620 -28.026 -13.309 1.00 18.43 12 GLY B C 1
ATOM 2688 O O . GLY B 2 8 ? 40.421 -27.315 -12.693 1.00 20.86 12 GLY B O 1
ATOM 2692 N N . ARG B 2 9 ? 38.983 -29.050 -12.730 1.00 21.52 13 ARG B N 1
ATOM 2693 C CA . ARG B 2 9 ? 39.123 -29.270 -11.293 1.00 18.64 13 ARG B CA 1
ATOM 2694 C C . ARG B 2 9 ? 40.551 -29.645 -10.908 1.00 19.22 13 ARG B C 1
ATOM 2695 O O . ARG B 2 9 ? 40.963 -29.409 -9.763 1.00 22.04 13 ARG B O 1
ATOM 2716 N N . ALA B 2 10 ? 41.311 -30.238 -11.832 1.00 22.91 14 ALA B N 1
ATOM 2717 C CA . ALA B 2 10 ? 42.694 -30.599 -11.529 1.00 23.68 14 ALA B CA 1
ATOM 2718 C C . ALA B 2 10 ? 43.504 -29.386 -11.103 1.00 21.41 14 ALA B C 1
ATOM 2719 O O . ALA B 2 10 ? 44.442 -29.509 -10.303 1.00 25.68 14 ALA B O 1
ATOM 2726 N N . PHE B 2 11 ? 43.167 -28.215 -11.624 1.00 19.73 15 PHE B N 1
ATOM 2727 C CA . PHE B 2 11 ? 43.950 -27.018 -11.359 1.00 21.60 15 PHE B CA 1
ATOM 2728 C C . PHE B 2 11 ? 43.584 -26.357 -10.045 1.00 22.33 15 PHE B C 1
ATOM 2729 O O . PHE B 2 11 ? 44.231 -25.375 -9.657 1.00 26.09 15 PHE B O 1
ATOM 2746 N N . TYR B 2 12 ? 42.615 -26.920 -9.325 1.00 21.32 16 TYR B N 1
ATOM 2747 C CA . TYR B 2 12 ? 42.257 -26.476 -7.993 1.00 20.76 16 TYR B CA 1
ATOM 2748 C C . TYR B 2 12 ? 42.989 -27.229 -6.883 1.00 23.86 16 TYR B C 1
ATOM 2749 O O . TYR B 2 12 ? 42.908 -26.811 -5.724 1.00 30.19 16 TYR B O 1
ATOM 2767 N N . THR B 2 13 ? 43.724 -28.305 -7.198 1.00 25.14 17 THR B N 1
ATOM 2768 C CA . THR B 2 13 ? 44.406 -29.100 -6.179 1.00 28.88 17 THR B CA 1
ATOM 2769 C C . THR B 2 13 ? 45.902 -29.254 -6.451 1.00 29.15 17 THR B C 1
ATOM 2770 O O . THR B 2 13 ? 46.503 -30.272 -6.092 1.00 33.66 17 THR B O 1
ATOM 2781 N N . THR B 2 14 ? 46.518 -28.251 -7.068 1.00 29.53 18 THR B N 1
ATOM 2782 C CA . THR B 2 14 ? 47.966 -28.243 -7.250 1.00 34.34 18 THR B CA 1
ATOM 2783 C C . THR B 2 14 ? 48.634 -27.401 -6.170 1.00 39.72 18 THR B C 1
ATOM 2784 O O . THR B 2 14 ? 49.861 -27.295 -6.099 1.00 44.24 18 THR B O 1
#

Solvent-accessible surface area: 8507 Å² total; per-residue (Å²): 120,160,80,46,112,59,1,135,111,0,17,89,2,0,57,61,19,94,63,102,66,0,128,86,15,9,65,102,65,9,45,17,37,0,41,37,140,70,17,0,7,0,0,0,0,0,0,17,60,26,46,34,96,1,0,80,37,0,18,171,89,58,13,68,15,74,21,65,6,115,31,13,0,10,0,1,0,0,0,0,2,38,28,44,49,107,3,0,50,25,0,8,142,102,55,12,78,17,51,17,79,8,77,103,8,4,2,0,1,1,0,0,1,63,79,20,51,59,110,4,0,88,23,0,36,173,79,47,10,62,25,100,20,119,12,151,149,37,78,22,1,47,50,2,0,92,90,83,52,37,147,93,0,12,101,42,1,100,145,82,115,244,158,130,92,24,2,9,15,4,59,65,0,101,134

Radius of gyration: 16.08 Å; Cα contacts (8 Å, |Δi|>4): 330; chains: 2; bounding box: 47×39×32 Å

Secondary structure (DSSP, 8-state):
--S-HHHHHHHHHHHTT-HHHHHHHHHTT--TT---TT---HHHHHHHHT-HHHHHHHHHTT--TT---TT---HHHHHHHHT-HHHHHHHHHTT--TT---TT---HHHHHHHHT-HHHHHHHHHTT--TT---TTS--HHHHHHHTT-HHHHHHHHHT-/-----STTGGGG--

Foldseek 3Di:
DDPDPLQVVLLVCLLVLPLVSNLVSVVVPHDLLRADPQSQHSLLNNLLVQSQSSNVSSVVSPHDQAGAGNQQDGSLLNNLQNQRQVSNQVSLVSPYDQQGQGNQQDGSLLNNLLVVNQNSNVSSVVSPHDQCRAGNVGDGSLNNNVVVVPPVNVVVSVVVD/DDDDDDPDVVVVPD

B-factor: mean 38.97, std 15.78, range [18.36, 114.57]